Protein AF-0000000084378122 (afdb_homodimer)

Organism: NCBI:txid1548547

Solvent-accessible surface area (backbone atoms only — not comparable to full-atom values): 11521 Å² total; per-residue (Å²): 122,81,82,52,74,38,86,36,74,28,45,76,42,79,75,43,77,60,88,58,32,43,30,31,39,41,36,20,77,37,53,65,22,19,56,23,42,39,69,38,86,37,34,32,36,39,34,29,68,34,73,49,42,35,29,39,30,39,87,86,66,53,71,47,80,42,83,39,44,55,70,53,61,52,78,49,63,47,68,49,50,37,28,48,26,33,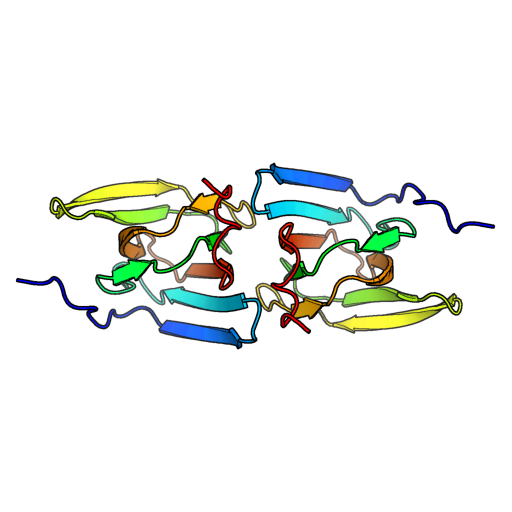63,32,96,51,63,44,40,32,39,36,42,33,41,63,59,73,75,81,65,75,75,125,122,81,80,51,75,38,86,35,75,29,46,77,42,81,75,44,77,59,89,57,31,42,30,31,39,41,36,22,76,36,53,64,23,19,55,24,42,39,69,36,86,38,33,32,38,39,33,30,68,34,74,50,41,34,30,38,29,39,87,85,66,53,72,45,80,43,82,38,44,55,70,52,62,51,77,46,62,46,68,48,52,38,28,50,26,34,63,32,94,51,63,44,40,33,39,36,43,33,40,63,60,75,73,80,65,74,76,127

Secondary structure (DSSP, 8-state):
--------SSEEEEEEESSSEEEEEEEE-STT-B--SEE--SEEEEEE-SSEEEEEE-TTS-EEEEEE-TT--EEE-TT-EEEEEE-SSS-EEEEEEEE-SPP-----/--------SSEEEEEEESSSEEEEEEEE-STT-B--SEE--SEEEEEE-SSEEEEEE-TTS-EEEEEE-TT--EEE-TT-EEEEEE-SSS-EEEEEEEE-SPP-----

Nearest PDB structures (foldseek):
  3lag-assembly1_A  TM=9.483E-01  e=3.030E-11  Rhodopseudomonas palustris CGA009
  6tzp-assembly1_A  TM=6.782E-01  e=1.732E-05  Bacillus subtilis
  2v09-assembly1_A  TM=6.455E-01  e=4.073E-05  Bacillus subtilis
  2uya-assembly1_A  TM=6.834E-01  e=7.736E-05  Bacillus subtilis
  2uyb-assembly1_A  TM=6.833E-01  e=1.125E-04  Bacillus subtilis

Radius of gyration: 18.55 Å; Cα contacts (8 Å, |Δi|>4): 572; chains: 2; bounding box: 50×54×43 Å

InterPro domains:
  IPR011051 RmlC-like cupin domain superfamily [SSF51182] (8-97)
  IPR014710 RmlC-like jelly roll fold [G3DSA:2.60.120.10] (6-100)

Structure (mmCIF, N/CA/C/O backbone):
data_AF-0000000084378122-model_v1
#
loop_
_entity.id
_entity.type
_entity.pdbx_description
1 polymer Cupin
#
loop_
_atom_site.group_PDB
_atom_site.id
_atom_site.type_symbol
_atom_site.label_atom_id
_atom_site.label_alt_id
_atom_site.label_comp_id
_atom_site.label_asym_id
_atom_site.label_entity_id
_atom_site.label_seq_id
_atom_site.pdbx_PDB_ins_code
_atom_site.Cartn_x
_atom_site.Cartn_y
_atom_site.Cartn_z
_atom_site.occupancy
_atom_site.B_iso_or_equiv
_atom_site.auth_seq_id
_atom_site.auth_comp_id
_atom_site.auth_asym_id
_atom_site.auth_atom_id
_atom_site.pdbx_PDB_model_num
ATOM 1 N N . MET A 1 1 ? 13.023 -22.828 -22.109 1 34.56 1 MET A N 1
ATOM 2 C CA . MET A 1 1 ? 12.352 -21.688 -22.719 1 34.56 1 MET A CA 1
ATOM 3 C C . MET A 1 1 ? 12.242 -20.531 -21.734 1 34.56 1 MET A C 1
ATOM 5 O O . MET A 1 1 ? 11.883 -20.719 -20.578 1 34.56 1 MET A O 1
ATOM 9 N N . CYS A 1 2 ? 13.117 -19.531 -21.922 1 37 2 CYS A N 1
ATOM 10 C CA . CYS A 1 2 ? 13.133 -18.391 -21 1 37 2 CYS A CA 1
ATOM 11 C C . CYS A 1 2 ? 11.719 -17.984 -20.609 1 37 2 CYS A C 1
ATOM 13 O O . CYS A 1 2 ? 10.875 -17.766 -21.469 1 37 2 CYS A O 1
ATOM 15 N N . ARG A 1 3 ? 11.125 -18.656 -19.625 1 46.75 3 ARG A N 1
ATOM 16 C CA . ARG A 1 3 ? 9.789 -18.234 -19.203 1 46.75 3 ARG A CA 1
ATOM 17 C C . ARG A 1 3 ? 9.609 -16.734 -1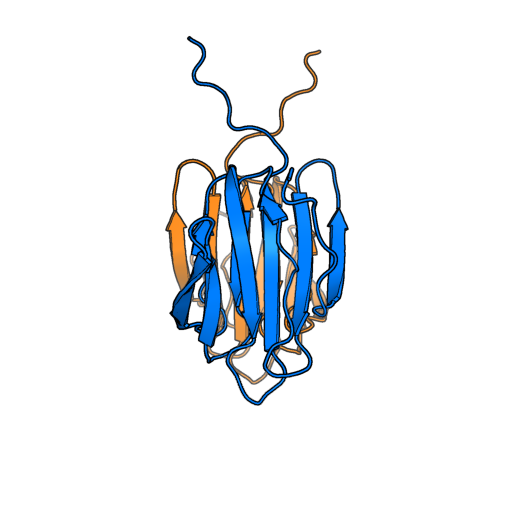9.344 1 46.75 3 ARG A C 1
ATOM 19 O O . ARG A 1 3 ? 10.266 -15.953 -18.641 1 46.75 3 ARG A O 1
ATOM 26 N N . GLN A 1 4 ? 9.5 -16.328 -20.609 1 49.47 4 GLN A N 1
ATOM 27 C CA . GLN A 1 4 ? 9.273 -14.945 -21.031 1 49.47 4 GLN A CA 1
ATOM 28 C C . GLN A 1 4 ? 8.172 -14.297 -20.188 1 49.47 4 GLN A C 1
ATOM 30 O O . GLN A 1 4 ? 7.344 -14.992 -19.609 1 49.47 4 GLN A O 1
ATOM 35 N N . ASN A 1 5 ? 8.453 -13.188 -19.719 1 59.22 5 ASN A N 1
ATOM 36 C CA . ASN A 1 5 ? 7.355 -12.367 -19.234 1 59.22 5 ASN A CA 1
ATOM 37 C C . ASN A 1 5 ? 6.105 -12.531 -20.094 1 59.22 5 ASN A C 1
ATOM 39 O O . ASN A 1 5 ? 6.137 -12.266 -21.29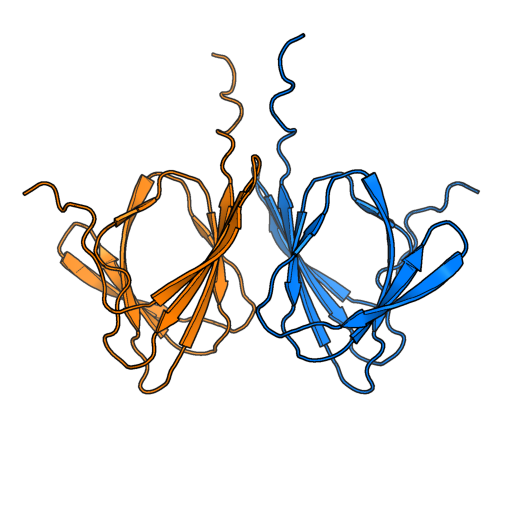7 1 59.22 5 ASN A O 1
ATOM 43 N N . SER A 1 6 ? 5.23 -13.469 -19.719 1 74.75 6 SER A N 1
ATOM 44 C CA . SER A 1 6 ? 3.99 -13.641 -20.469 1 74.75 6 SER A CA 1
ATOM 45 C C . SER A 1 6 ? 2.914 -12.672 -19.984 1 74.75 6 SER A C 1
ATOM 47 O O . SER A 1 6 ? 2.906 -12.273 -18.812 1 74.75 6 SER A O 1
ATOM 49 N N . THR A 1 7 ? 2.242 -12.203 -20.953 1 88.5 7 THR A N 1
ATOM 50 C CA . THR A 1 7 ? 1.119 -11.328 -20.656 1 88.5 7 THR A CA 1
ATOM 51 C C . THR A 1 7 ? -0.02 -12.102 -20.016 1 88.5 7 THR A C 1
ATOM 53 O O . THR A 1 7 ? -0.364 -13.203 -20.453 1 88.5 7 THR A O 1
ATOM 56 N N . GLY A 1 8 ? -0.391 -11.781 -18.859 1 97.5 8 GLY A N 1
ATOM 57 C CA . GLY A 1 8 ? -1.537 -12.344 -18.156 1 97.5 8 GLY A CA 1
ATOM 58 C C . GLY A 1 8 ? -2.832 -11.609 -18.453 1 97.5 8 GLY A C 1
ATOM 59 O O . GLY A 1 8 ? -2.873 -10.742 -19.328 1 97.5 8 GLY A O 1
ATOM 60 N N . SER A 1 9 ? -3.918 -12.172 -17.844 1 98.44 9 SER A N 1
ATOM 61 C CA . SER A 1 9 ? -5.246 -11.617 -18.094 1 98.44 9 SER A CA 1
ATOM 62 C C . SER A 1 9 ? -5.621 -10.586 -17.047 1 98.44 9 SER A C 1
ATOM 64 O O . SER A 1 9 ? -6.625 -9.883 -17.172 1 98.44 9 SER A O 1
ATOM 66 N N . ALA A 1 10 ? -4.824 -10.5 -15.984 1 98.69 10 ALA A N 1
ATOM 67 C CA . ALA A 1 10 ? -5.004 -9.406 -15.031 1 98.69 10 ALA A CA 1
ATOM 68 C C . ALA A 1 10 ? -4.535 -8.078 -15.633 1 98.69 10 ALA A C 1
ATOM 70 O O . ALA A 1 10 ? -3.697 -8.062 -16.531 1 98.69 10 ALA A O 1
ATOM 71 N N . THR A 1 11 ? -5.109 -6.969 -15.086 1 98.56 11 THR A N 1
ATOM 72 C CA . THR A 1 11 ? -4.773 -5.656 -15.633 1 98.56 11 THR A CA 1
ATOM 73 C C . THR A 1 11 ? -3.842 -4.902 -14.688 1 98.56 11 THR A C 1
ATOM 75 O O . THR A 1 11 ? -4.238 -4.523 -13.586 1 98.56 11 THR A O 1
ATOM 78 N N . PRO A 1 12 ? -2.639 -4.727 -15.109 1 98.38 12 PRO A N 1
ATOM 79 C CA . PRO A 1 12 ? -1.76 -3.83 -14.359 1 98.38 12 PRO A CA 1
ATOM 80 C C . PRO A 1 12 ? -1.978 -2.359 -14.703 1 98.38 12 PRO A C 1
ATOM 82 O O . PRO A 1 12 ? -2.129 -2.012 -15.875 1 98.38 12 PRO A O 1
ATOM 85 N N . THR A 1 13 ? -2.102 -1.49 -13.758 1 98.69 13 THR A N 1
ATOM 86 C CA . THR A 1 13 ? -2.148 -0.041 -13.922 1 98.69 13 THR A CA 1
ATOM 87 C C . THR A 1 13 ? -1.077 0.634 -13.07 1 98.69 13 THR A C 1
ATOM 89 O O . THR A 1 13 ? -1.107 0.548 -11.844 1 98.69 13 THR A O 1
ATOM 92 N N . ILE A 1 14 ? -0.118 1.246 -13.742 1 98.81 14 ILE A N 1
ATOM 93 C CA . ILE A 1 14 ? 0.899 1.987 -13.008 1 98.81 14 ILE A CA 1
ATOM 94 C C . ILE A 1 14 ? 0.313 3.305 -12.5 1 98.81 14 ILE A C 1
ATOM 96 O O . ILE A 1 14 ? -0.129 4.137 -13.289 1 98.81 14 ILE A O 1
ATOM 100 N N . LEU A 1 15 ? 0.384 3.459 -11.203 1 98.88 15 LEU A N 1
ATOM 101 C CA . LEU A 1 15 ? -0.231 4.629 -10.586 1 98.88 15 LEU A CA 1
ATOM 102 C C . LEU A 1 15 ? 0.826 5.652 -10.188 1 98.88 15 LEU A C 1
ATOM 104 O O . LEU A 1 15 ? 0.541 6.852 -10.117 1 98.88 15 LEU A O 1
ATOM 108 N N . ILE A 1 16 ? 2.016 5.195 -9.82 1 98.88 16 ILE A N 1
ATOM 109 C CA . ILE A 1 16 ? 3.174 6.027 -9.508 1 98.88 16 ILE A CA 1
ATOM 110 C C . ILE A 1 16 ? 4.422 5.434 -10.164 1 98.88 16 ILE A C 1
ATOM 112 O O . ILE A 1 16 ? 4.664 4.23 -10.07 1 98.88 16 ILE A O 1
ATOM 116 N N . GLU A 1 17 ? 5.176 6.254 -10.758 1 98.25 17 GLU A N 1
ATOM 117 C CA . GLU A 1 17 ? 6.5 5.875 -11.242 1 98.25 17 GLU A CA 1
ATOM 118 C C . GLU A 1 17 ? 7.473 7.047 -11.156 1 98.25 17 GLU A C 1
ATOM 120 O O . GLU A 1 17 ? 7.273 8.078 -11.797 1 98.25 17 GLU A O 1
ATOM 125 N N . ASN A 1 18 ? 8.469 6.875 -10.344 1 96.88 18 ASN A N 1
ATOM 126 C CA . ASN A 1 18 ? 9.555 7.84 -10.195 1 96.88 18 ASN A CA 1
ATOM 127 C C . ASN A 1 18 ? 10.883 7.152 -9.914 1 96.88 18 ASN A C 1
ATOM 129 O O . ASN A 1 18 ? 11.031 5.949 -10.156 1 96.88 18 ASN A O 1
ATOM 133 N N . GLY A 1 19 ? 11.883 7.906 -9.594 1 93.75 19 GLY A N 1
ATOM 134 C CA . GLY A 1 19 ? 13.203 7.324 -9.391 1 93.75 19 GLY A CA 1
ATOM 135 C C . GLY A 1 19 ? 13.273 6.426 -8.172 1 93.75 19 GLY A C 1
ATOM 136 O O . GLY A 1 19 ? 14.203 5.625 -8.039 1 93.75 19 GLY A O 1
ATOM 137 N N . ARG A 1 20 ? 12.312 6.496 -7.348 1 95.88 20 ARG A N 1
ATOM 138 C CA . ARG A 1 20 ? 12.352 5.789 -6.07 1 95.88 20 ARG A CA 1
ATOM 139 C C . ARG A 1 20 ? 11.492 4.531 -6.113 1 95.88 20 ARG A C 1
ATOM 141 O O . ARG A 1 20 ? 11.852 3.506 -5.535 1 95.88 20 ARG A O 1
ATOM 148 N N . THR A 1 21 ? 10.328 4.633 -6.855 1 98.19 21 THR A N 1
ATOM 149 C CA . THR A 1 21 ? 9.359 3.549 -6.734 1 98.19 21 THR A CA 1
ATOM 150 C C . THR A 1 21 ? 8.477 3.475 -7.977 1 98.19 21 THR A C 1
ATOM 152 O O . THR A 1 21 ? 8.312 4.469 -8.688 1 98.19 21 THR A O 1
ATOM 155 N N . ARG A 1 22 ? 8.023 2.336 -8.242 1 98.81 22 ARG A N 1
ATOM 156 C CA . ARG A 1 22 ? 6.887 2.049 -9.125 1 98.81 22 ARG A CA 1
ATOM 157 C C . ARG A 1 22 ? 5.746 1.403 -8.344 1 98.81 22 ARG A C 1
ATOM 159 O O . ARG A 1 22 ? 5.938 0.385 -7.68 1 98.81 22 ARG A O 1
ATOM 166 N N . VAL A 1 23 ? 4.598 2.014 -8.375 1 98.94 23 VAL A N 1
ATOM 167 C CA . VAL A 1 23 ? 3.42 1.483 -7.695 1 98.94 23 VAL A CA 1
ATOM 168 C C . VAL A 1 23 ? 2.377 1.062 -8.727 1 98.94 23 VAL A C 1
ATOM 170 O O . VAL A 1 23 ? 1.907 1.886 -9.516 1 98.94 23 VAL A O 1
ATOM 173 N N . THR A 1 24 ? 2.012 -0.163 -8.727 1 98.88 24 THR A N 1
ATOM 174 C CA . THR A 1 24 ? 1.107 -0.751 -9.703 1 98.88 24 THR A CA 1
ATOM 175 C C . THR A 1 24 ? -0.122 -1.344 -9.023 1 98.88 24 THR A C 1
ATOM 177 O O . THR A 1 24 ? -0.001 -2.051 -8.023 1 98.88 24 THR A O 1
ATOM 180 N N . ARG A 1 25 ? -1.288 -0.995 -9.484 1 98.94 25 ARG A N 1
ATOM 181 C CA . ARG A 1 25 ? -2.48 -1.746 -9.102 1 98.94 25 ARG A CA 1
ATOM 182 C C . ARG A 1 25 ? -2.721 -2.914 -10.055 1 98.94 25 ARG A C 1
ATOM 184 O O . ARG A 1 25 ? -2.842 -2.719 -11.266 1 98.94 25 ARG A O 1
ATOM 191 N N . TRP A 1 26 ? -2.727 -4.109 -9.547 1 98.88 26 TRP A N 1
ATOM 192 C CA . TRP A 1 26 ? -3.133 -5.293 -10.297 1 98.88 26 TRP A CA 1
ATOM 193 C C . TRP A 1 26 ? -4.598 -5.625 -10.031 1 98.88 26 TRP A C 1
ATOM 195 O O . TRP A 1 26 ? -4.988 -5.887 -8.891 1 98.88 26 TRP A O 1
ATOM 205 N N . THR A 1 27 ? -5.379 -5.617 -11.07 1 98.88 27 THR A N 1
ATOM 206 C CA . THR A 1 27 ? -6.805 -5.902 -10.969 1 98.88 27 THR A CA 1
ATOM 207 C C . THR A 1 27 ? -7.148 -7.215 -11.672 1 98.88 27 THR A C 1
ATOM 209 O O . THR A 1 27 ? -6.742 -7.438 -12.812 1 98.88 27 THR A O 1
ATOM 212 N N . PHE A 1 28 ? -7.879 -8.023 -10.984 1 98.88 28 PHE A N 1
ATOM 213 C CA . PHE A 1 28 ? -8.391 -9.289 -11.492 1 98.88 28 PHE A CA 1
ATOM 214 C C . PHE A 1 28 ? -9.914 -9.266 -11.578 1 98.88 28 PHE A C 1
ATOM 216 O O . PHE A 1 28 ? -10.602 -9.234 -10.555 1 98.88 28 PHE A O 1
ATOM 223 N N . SER A 1 29 ? -10.43 -9.336 -12.742 1 98.81 29 SER A N 1
ATOM 224 C CA . SER A 1 29 ? -11.859 -9.109 -12.93 1 98.81 29 SER A CA 1
ATOM 225 C C . SER A 1 29 ? -12.664 -10.352 -12.562 1 98.81 29 SER A C 1
ATOM 227 O O . SER A 1 29 ? -13.828 -10.25 -12.164 1 98.81 29 SER A O 1
ATOM 229 N N . LYS A 1 30 ? -12 -11.492 -12.75 1 98.75 30 LYS A N 1
ATOM 230 C CA . LYS A 1 30 ? -12.711 -12.742 -12.484 1 98.75 30 LYS A CA 1
ATOM 231 C C . LYS A 1 30 ? -11.75 -13.836 -12.039 1 98.75 30 LYS A C 1
ATOM 233 O O . LYS A 1 30 ? -10.531 -13.703 -12.188 1 98.75 30 LYS A O 1
ATOM 238 N N . ARG A 1 31 ? -12.336 -14.914 -11.477 1 98.69 31 ARG A N 1
ATOM 239 C CA . ARG A 1 31 ? -11.547 -16.078 -11.102 1 98.69 31 ARG A CA 1
ATOM 240 C C . ARG A 1 31 ? -10.664 -16.531 -12.258 1 98.69 31 ARG A C 1
ATOM 242 O O . ARG A 1 31 ? -11.125 -16.609 -13.406 1 98.69 31 ARG A O 1
ATOM 249 N N . GLY A 1 32 ? -9.492 -16.812 -11.945 1 98.5 32 GLY A N 1
ATOM 250 C CA . GLY A 1 32 ? -8.602 -17.344 -12.953 1 98.5 32 GLY A CA 1
ATOM 251 C C . GLY A 1 32 ? -7.77 -16.281 -13.648 1 98.5 32 GLY A C 1
ATOM 252 O O . GLY A 1 32 ? -6.777 -16.609 -14.312 1 98.5 32 GLY A O 1
ATOM 253 N N . ASP A 1 33 ? -8.234 -15.008 -13.625 1 98.81 33 ASP A N 1
ATOM 254 C CA . ASP A 1 33 ? -7.348 -13.953 -14.117 1 98.81 33 ASP A CA 1
ATOM 255 C C . ASP A 1 33 ? -5.977 -14.031 -13.453 1 98.81 33 ASP A C 1
ATOM 257 O O . ASP A 1 33 ? -5.871 -14.352 -12.266 1 98.81 33 ASP A O 1
ATOM 261 N N . ASN A 1 34 ? -4.938 -13.688 -14.211 1 98.69 34 ASN A N 1
ATOM 262 C CA . ASN A 1 34 ? -3.578 -13.922 -13.734 1 98.69 34 ASN A CA 1
ATOM 263 C C . ASN A 1 34 ? -2.621 -12.828 -14.195 1 98.69 34 ASN A C 1
ATOM 265 O O . ASN A 1 34 ? -2.904 -12.125 -15.164 1 98.69 34 ASN A O 1
ATOM 269 N N . THR A 1 35 ? -1.461 -12.719 -13.516 1 98.56 35 THR A N 1
ATOM 270 C CA . THR A 1 35 ? -0.47 -11.695 -13.836 1 98.56 35 THR A CA 1
ATOM 271 C C . THR A 1 35 ? 0.362 -12.109 -15.047 1 98.56 35 THR A C 1
ATOM 273 O O . THR A 1 35 ? 1.063 -11.281 -15.633 1 98.56 35 THR A O 1
ATOM 276 N N . GLY A 1 36 ? 0.266 -13.32 -15.469 1 97.44 36 GLY A N 1
ATOM 277 C CA . GLY A 1 36 ? 1.291 -13.883 -16.328 1 97.44 36 GLY A CA 1
ATOM 278 C C . GLY A 1 36 ? 2.588 -14.188 -15.609 1 97.44 36 GLY A C 1
ATOM 279 O O . GLY A 1 36 ? 2.934 -13.508 -14.633 1 97.44 36 GLY A O 1
ATOM 280 N N . TRP A 1 37 ? 3.275 -15.234 -16.062 1 96.56 37 TRP A N 1
ATOM 281 C CA . TRP A 1 37 ? 4.555 -15.57 -15.438 1 96.56 37 TRP A CA 1
ATOM 282 C C . TRP A 1 37 ? 5.531 -14.406 -15.547 1 96.56 37 TRP A C 1
ATOM 284 O O . TRP A 1 37 ? 5.688 -13.812 -16.625 1 96.56 37 TRP A O 1
ATOM 294 N N . HIS A 1 38 ? 6.152 -14.094 -14.422 1 97.06 38 HIS A N 1
ATOM 295 C CA . HIS A 1 38 ? 7.102 -12.984 -14.398 1 97.06 38 HIS A CA 1
ATOM 296 C C . HIS A 1 38 ? 8.086 -13.125 -13.242 1 97.06 38 HIS A C 1
ATOM 298 O O . HIS A 1 38 ? 7.875 -13.945 -12.344 1 97.06 38 HIS A O 1
ATOM 304 N N . GLU A 1 39 ? 9.18 -12.32 -13.367 1 96.81 39 GLU A N 1
ATOM 305 C CA . GLU A 1 39 ? 10.164 -12.195 -12.297 1 96.81 39 GLU A CA 1
ATOM 306 C C . GLU A 1 39 ? 10.18 -10.781 -11.727 1 96.81 39 GLU A C 1
ATOM 308 O O . GLU A 1 39 ? 10.102 -9.805 -12.477 1 96.81 39 GLU A O 1
ATOM 313 N N . HIS A 1 40 ? 10.242 -10.727 -10.375 1 97.06 40 HIS A N 1
ATOM 314 C CA . HIS A 1 40 ? 10.359 -9.422 -9.734 1 97.06 40 HIS A CA 1
ATOM 315 C C . HIS A 1 40 ? 11.812 -8.953 -9.703 1 97.06 40 HIS A C 1
ATOM 317 O O . HIS A 1 40 ? 12.648 -9.562 -9.031 1 97.06 40 HIS A O 1
ATOM 323 N N . GLU A 1 41 ? 12.062 -7.855 -10.281 1 96.19 41 GLU A N 1
ATOM 324 C CA . GLU A 1 41 ? 13.414 -7.309 -10.367 1 96.19 41 GLU A CA 1
ATOM 325 C C . GLU A 1 41 ? 13.789 -6.57 -9.086 1 96.19 41 GLU A C 1
ATOM 327 O O . GLU A 1 41 ? 14.969 -6.391 -8.789 1 96.19 41 GLU A O 1
ATOM 332 N N . TYR A 1 42 ? 12.828 -6.191 -8.328 1 97.44 42 TYR A N 1
ATOM 333 C CA . TYR A 1 42 ? 13.039 -5.355 -7.152 1 97.44 42 TYR A CA 1
ATOM 334 C C . TYR A 1 42 ? 12.352 -5.953 -5.93 1 97.44 42 TYR A C 1
ATOM 336 O O . TYR A 1 42 ? 11.43 -6.762 -6.059 1 97.44 42 TYR A O 1
ATOM 344 N N . ASP A 1 43 ? 12.898 -5.539 -4.703 1 97.88 43 ASP A N 1
ATOM 345 C CA . ASP A 1 43 ? 12.094 -5.754 -3.502 1 97.88 43 ASP A CA 1
ATOM 346 C C . ASP A 1 43 ? 10.734 -5.078 -3.623 1 97.88 43 ASP A C 1
ATOM 348 O O . ASP A 1 43 ? 10.602 -4.051 -4.289 1 97.88 43 ASP A O 1
ATOM 352 N N . TYR A 1 44 ? 9.727 -5.656 -2.961 1 98.62 44 TYR A N 1
ATOM 353 C CA . TYR A 1 44 ? 8.414 -5.027 -3.102 1 98.62 44 TYR A CA 1
ATOM 354 C C . TYR A 1 44 ? 7.52 -5.367 -1.918 1 98.62 44 TYR A C 1
ATOM 356 O O . TYR A 1 44 ? 7.746 -6.359 -1.223 1 98.62 44 TYR A O 1
ATOM 364 N N . VAL A 1 45 ? 6.586 -4.535 -1.693 1 98.94 45 VAL A N 1
ATOM 365 C CA . VAL A 1 45 ? 5.477 -4.73 -0.767 1 98.94 45 VAL A CA 1
ATOM 366 C C . VAL A 1 45 ? 4.172 -4.871 -1.548 1 98.94 45 VAL A C 1
ATOM 368 O O . VAL A 1 45 ? 3.93 -4.137 -2.51 1 98.94 45 VAL A O 1
ATOM 371 N N . VAL A 1 46 ? 3.322 -5.816 -1.17 1 98.94 46 VAL A N 1
ATOM 372 C CA . VAL A 1 46 ? 1.969 -5.945 -1.699 1 98.94 46 VAL A CA 1
ATOM 373 C C . VAL A 1 46 ? 0.955 -5.566 -0.622 1 98.94 46 VAL A C 1
ATOM 375 O O . VAL A 1 46 ? 1.085 -5.977 0.534 1 98.94 46 VAL A O 1
ATOM 378 N N . VAL A 1 47 ? 0.008 -4.789 -1.002 1 99 47 VAL A N 1
ATOM 379 C CA . VAL A 1 47 ? -1.117 -4.449 -0.138 1 99 47 VAL A CA 1
ATOM 380 C C . VAL A 1 47 ? -2.416 -4.973 -0.749 1 99 47 VAL A C 1
ATOM 382 O O . VAL A 1 47 ? -2.959 -4.371 -1.679 1 99 47 VAL A O 1
ATOM 385 N N . PRO A 1 48 ? -2.951 -6 -0.186 1 99 48 PRO A N 1
ATOM 386 C CA . PRO A 1 48 ? -4.242 -6.484 -0.681 1 99 48 PRO A CA 1
ATOM 387 C C . PRO A 1 48 ? -5.383 -5.508 -0.413 1 99 48 PRO A C 1
ATOM 389 O O . PRO A 1 48 ? -5.434 -4.887 0.653 1 99 48 PRO A O 1
ATOM 392 N N . LEU A 1 49 ? -6.328 -5.461 -1.359 1 98.94 49 LEU A N 1
ATOM 393 C CA . LEU A 1 49 ? -7.492 -4.598 -1.201 1 98.94 49 LEU A CA 1
ATOM 394 C C . LEU A 1 49 ? -8.773 -5.422 -1.09 1 98.94 49 LEU A C 1
ATOM 396 O O . LEU A 1 49 ? -9.852 -4.953 -1.463 1 98.94 49 LEU A O 1
ATOM 400 N N . PHE A 1 50 ? -8.664 -6.586 -0.687 1 98.81 50 PHE A N 1
ATOM 401 C CA . PHE A 1 50 ? -9.781 -7.516 -0.558 1 98.81 50 PHE A CA 1
ATOM 402 C C . PHE A 1 50 ? -9.484 -8.57 0.507 1 98.81 50 PHE A C 1
ATOM 404 O O . PHE A 1 50 ? -8.328 -8.773 0.884 1 98.81 50 PHE A O 1
ATOM 411 N N . ASP A 1 51 ? -10.547 -9.156 1.051 1 98.88 51 ASP A N 1
ATOM 412 C CA . ASP A 1 51 ? -10.453 -10.406 1.786 1 98.88 51 ASP A CA 1
ATOM 413 C C . ASP A 1 51 ? -10.727 -11.602 0.872 1 98.88 51 ASP A C 1
ATOM 415 O O . ASP A 1 51 ? -11.742 -11.641 0.177 1 98.88 51 ASP A O 1
ATOM 419 N N . GLY A 1 52 ? -9.812 -12.523 0.804 1 98.81 52 GLY A N 1
ATOM 420 C CA . GLY A 1 52 ? -9.984 -13.68 -0.059 1 98.81 52 GLY A CA 1
ATOM 421 C C . GLY A 1 52 ? -8.711 -14.484 -0.25 1 98.81 52 GLY A C 1
ATOM 422 O O . GLY A 1 52 ? -7.977 -14.734 0.71 1 98.81 52 GLY A O 1
ATOM 423 N N . GLN A 1 53 ? -8.547 -14.992 -1.497 1 98.62 53 GLN A N 1
ATOM 424 C CA . GLN A 1 53 ? -7.383 -15.844 -1.729 1 98.62 53 GLN A CA 1
ATOM 425 C C . GLN A 1 53 ? -6.789 -15.602 -3.115 1 98.62 53 GLN A C 1
ATOM 427 O O . GLN A 1 53 ? -7.523 -15.375 -4.078 1 98.62 53 GLN A O 1
ATOM 432 N N . LEU A 1 54 ? -5.539 -15.742 -3.16 1 98.81 54 LEU A N 1
ATOM 433 C CA . LEU A 1 54 ? -4.824 -15.875 -4.426 1 98.81 54 LEU A CA 1
ATOM 434 C C . LEU A 1 54 ? -4.27 -17.281 -4.594 1 98.81 54 LEU A C 1
ATOM 436 O O . LEU A 1 54 ? -4.039 -17.984 -3.609 1 98.81 54 LEU A O 1
ATOM 440 N N . GLU A 1 55 ? -4.164 -17.656 -5.785 1 98.69 55 GLU A N 1
ATOM 441 C CA . GLU A 1 55 ? -3.369 -18.828 -6.133 1 98.69 55 GLU A CA 1
ATOM 442 C C . GLU A 1 55 ? -2.027 -18.438 -6.738 1 98.69 55 GLU A C 1
ATOM 444 O O . GLU A 1 55 ? -1.974 -17.594 -7.645 1 98.69 55 GLU A O 1
ATOM 449 N N . ILE A 1 56 ? -1.003 -19.016 -6.246 1 98.62 56 ILE A N 1
ATOM 450 C CA . ILE A 1 56 ? 0.338 -18.688 -6.723 1 98.62 56 ILE A CA 1
ATOM 451 C C . ILE A 1 56 ? 0.972 -19.922 -7.355 1 98.62 56 ILE A C 1
ATOM 453 O O . ILE A 1 56 ? 1.079 -20.984 -6.719 1 98.62 56 ILE A O 1
ATOM 457 N N . GLU A 1 57 ? 1.388 -19.812 -8.547 1 97.5 57 GLU A N 1
ATOM 458 C CA . GLU A 1 57 ? 2.16 -20.844 -9.219 1 97.5 57 GLU A CA 1
ATOM 459 C C . GLU A 1 57 ? 3.648 -20.516 -9.219 1 97.5 57 GLU A C 1
ATOM 461 O O . GLU A 1 57 ? 4.051 -19.453 -9.695 1 97.5 57 GLU A O 1
ATOM 466 N N . ASP A 1 58 ? 4.383 -21.484 -8.734 1 95.12 58 ASP A N 1
ATOM 467 C CA . ASP A 1 58 ? 5.82 -21.219 -8.688 1 95.12 58 ASP A CA 1
ATOM 468 C C . ASP A 1 58 ? 6.543 -21.906 -9.844 1 95.12 58 ASP A C 1
ATOM 470 O O . ASP A 1 58 ? 5.906 -22.422 -10.766 1 95.12 58 ASP A O 1
ATOM 474 N N . GLU A 1 59 ? 7.879 -21.828 -9.797 1 92.69 59 GLU A N 1
ATOM 475 C CA . GLU A 1 59 ? 8.688 -22.281 -10.922 1 92.69 59 GLU A CA 1
ATOM 476 C C . GLU A 1 59 ? 8.57 -23.797 -11.125 1 92.69 59 GLU A C 1
ATOM 478 O O . GLU A 1 59 ? 8.828 -24.297 -12.219 1 92.69 59 GLU A O 1
ATOM 483 N N . SER A 1 60 ? 8.234 -24.516 -10.133 1 93.56 60 SER A N 1
ATOM 484 C CA . SER A 1 60 ? 8.07 -25.969 -10.25 1 93.56 60 SER A CA 1
ATOM 485 C C . SER A 1 60 ? 6.742 -26.328 -10.906 1 93.56 60 SER A C 1
ATOM 487 O O . SER A 1 60 ? 6.52 -27.469 -11.289 1 93.56 60 SER A O 1
ATOM 489 N N . GLY A 1 61 ? 5.875 -25.375 -11.016 1 92.88 61 GLY A N 1
ATOM 490 C CA . GLY A 1 61 ? 4.535 -25.609 -11.523 1 92.88 61 GLY A CA 1
ATOM 491 C C . GLY A 1 61 ? 3.52 -25.891 -10.43 1 92.88 61 GLY A C 1
ATOM 492 O O . GLY A 1 61 ? 2.326 -26.031 -10.703 1 92.88 61 GLY A O 1
ATOM 493 N N . ALA A 1 62 ? 4.027 -26 -9.25 1 95.81 62 ALA A N 1
ATOM 494 C CA . ALA A 1 62 ? 3.131 -26.203 -8.117 1 95.81 62 ALA A CA 1
ATOM 495 C C . ALA A 1 62 ? 2.312 -24.953 -7.824 1 95.81 62 ALA A C 1
ATOM 497 O O . ALA A 1 62 ? 2.818 -23.828 -7.945 1 95.81 62 ALA A O 1
ATOM 498 N N . ARG A 1 63 ? 1.04 -25.156 -7.465 1 96.56 63 ARG A N 1
ATOM 499 C CA . ARG A 1 63 ? 0.148 -24.062 -7.121 1 96.56 63 ARG A CA 1
ATOM 500 C C . ARG A 1 63 ? -0.284 -24.141 -5.66 1 96.56 63 ARG A C 1
ATOM 502 O O . ARG A 1 63 ? -0.655 -25.203 -5.176 1 96.56 63 ARG A O 1
ATOM 509 N N . ALA A 1 64 ? -0.205 -23.016 -4.961 1 98 64 ALA A N 1
ATOM 510 C CA . ALA A 1 64 ? -0.652 -22.922 -3.572 1 98 64 ALA A CA 1
ATOM 511 C C . ALA A 1 64 ? -1.651 -21.797 -3.391 1 98 64 ALA A C 1
ATOM 513 O O . ALA A 1 64 ? -1.509 -20.734 -4 1 98 64 ALA A O 1
ATOM 514 N N . GLU A 1 65 ? -2.646 -22.047 -2.521 1 98.12 65 GLU A N 1
ATOM 515 C CA . GLU A 1 65 ? -3.564 -20.969 -2.137 1 98.12 65 GLU A CA 1
ATOM 516 C C . GLU A 1 65 ? -2.984 -20.125 -1.004 1 98.12 65 GLU A C 1
ATOM 518 O O . GLU A 1 65 ? -2.52 -20.672 0.003 1 98.12 65 GLU A O 1
ATOM 523 N N . VAL A 1 66 ? -3.051 -18.891 -1.168 1 98.44 66 VAL A N 1
ATOM 524 C CA . VAL A 1 66 ? -2.523 -17.969 -0.179 1 98.44 66 VAL A CA 1
ATOM 525 C C . VAL A 1 66 ? -3.623 -17 0.256 1 98.44 66 VAL A C 1
ATOM 527 O O . VAL A 1 66 ? -4.133 -16.219 -0.555 1 98.44 66 VAL A O 1
ATOM 530 N N . PRO A 1 67 ? -3.996 -17 1.568 1 98.75 67 PRO A N 1
ATOM 531 C CA . PRO A 1 67 ? -5.023 -16.062 2.025 1 98.75 67 PRO A CA 1
ATOM 532 C C . PRO A 1 67 ? -4.566 -14.609 1.973 1 98.75 67 PRO A C 1
ATOM 534 O O . PRO A 1 67 ? -3.393 -14.32 2.223 1 98.75 67 PRO A O 1
ATOM 537 N N . MET A 1 68 ? -5.547 -13.781 1.598 1 98.81 68 MET A N 1
ATOM 538 C CA . MET A 1 68 ? -5.34 -12.336 1.594 1 98.81 68 MET A CA 1
ATOM 539 C C . MET A 1 68 ? -6.312 -11.641 2.541 1 98.81 68 MET A C 1
ATOM 541 O O . MET A 1 68 ? -7.484 -12.016 2.619 1 98.81 68 MET A O 1
ATOM 545 N N . THR A 1 69 ? -5.781 -10.695 3.289 1 98.88 69 THR A N 1
ATOM 546 C CA . THR A 1 69 ? -6.582 -9.828 4.145 1 98.88 69 THR A CA 1
ATOM 547 C C . THR A 1 69 ? -6.48 -8.375 3.693 1 98.88 69 THR A C 1
ATOM 549 O O . THR A 1 69 ? -5.379 -7.863 3.471 1 98.88 69 THR A O 1
ATOM 552 N N . HIS A 1 70 ? -7.656 -7.758 3.57 1 98.88 70 HIS A N 1
ATOM 553 C CA . HIS A 1 70 ? -7.727 -6.359 3.158 1 98.88 70 HIS A CA 1
ATOM 554 C C . HIS A 1 70 ? -6.824 -5.484 4.02 1 98.88 70 HIS A C 1
ATOM 556 O O . HIS A 1 70 ? -6.949 -5.48 5.246 1 98.88 70 HIS A O 1
ATOM 562 N N . GLY A 1 71 ? -5.875 -4.785 3.352 1 98.88 71 GLY A N 1
ATOM 563 C CA . GLY A 1 71 ? -5.035 -3.801 4.016 1 98.88 71 GLY A CA 1
ATOM 564 C C . GLY A 1 71 ? -3.877 -4.422 4.773 1 98.88 71 GLY A C 1
ATOM 565 O O . GLY A 1 71 ? -3.121 -3.717 5.449 1 98.88 71 GLY A O 1
ATOM 566 N N . ALA A 1 72 ? -3.689 -5.773 4.75 1 98.88 72 ALA A N 1
ATOM 567 C CA . ALA A 1 72 ? -2.578 -6.449 5.414 1 98.88 72 ALA A CA 1
ATOM 568 C C . ALA A 1 72 ? -1.416 -6.672 4.449 1 98.88 72 ALA A C 1
ATOM 570 O O . ALA A 1 72 ? -1.417 -7.633 3.68 1 98.88 72 ALA A O 1
ATOM 571 N N . PRO A 1 73 ? -0.42 -5.875 4.566 1 98.94 73 PRO A N 1
ATOM 572 C CA . PRO A 1 73 ? 0.669 -5.945 3.588 1 98.94 73 PRO A CA 1
ATOM 573 C C . PRO A 1 73 ? 1.62 -7.113 3.844 1 98.94 73 PRO A C 1
ATOM 575 O O . PRO A 1 73 ? 1.66 -7.648 4.957 1 98.94 73 PRO A O 1
ATOM 578 N N . TYR A 1 74 ? 2.395 -7.484 2.779 1 98.88 74 TYR A N 1
ATOM 579 C CA . TYR A 1 74 ? 3.527 -8.383 2.949 1 98.88 74 TYR A CA 1
ATOM 580 C C . TYR A 1 74 ? 4.688 -7.98 2.047 1 98.88 74 TYR A C 1
ATOM 582 O O . TYR A 1 74 ? 4.484 -7.328 1.02 1 98.88 74 TYR A O 1
ATOM 590 N N . PHE A 1 75 ? 5.867 -8.305 2.469 1 98.81 75 PHE A N 1
ATOM 591 C CA . PHE A 1 75 ? 7.109 -7.965 1.786 1 98.81 75 PHE A CA 1
ATOM 592 C C . PHE A 1 75 ? 7.703 -9.188 1.103 1 98.81 75 PHE A C 1
ATOM 594 O O . PHE A 1 75 ? 7.684 -10.289 1.658 1 98.81 75 PHE A O 1
ATOM 601 N N . ARG A 1 76 ? 8.211 -9.008 -0.119 1 98.38 76 ARG A N 1
ATOM 602 C CA . ARG A 1 76 ? 8.984 -10.039 -0.807 1 98.38 76 ARG A CA 1
ATOM 603 C C . ARG A 1 76 ? 10.25 -9.461 -1.415 1 98.38 76 ARG A C 1
ATOM 605 O O . ARG A 1 76 ? 10.266 -8.312 -1.87 1 98.38 76 ARG A O 1
ATOM 612 N N . PRO A 1 77 ? 11.305 -10.266 -1.483 1 97.31 77 PRO A N 1
ATOM 613 C CA . PRO A 1 77 ? 12.562 -9.781 -2.07 1 97.31 77 PRO A CA 1
ATOM 614 C C . PRO A 1 77 ? 12.57 -9.867 -3.596 1 97.31 77 PRO A C 1
ATOM 616 O O . PRO A 1 77 ? 11.781 -10.617 -4.18 1 97.31 77 PRO A O 1
ATOM 619 N N . ALA A 1 78 ? 13.516 -9.078 -4.141 1 97.19 78 ALA A N 1
ATOM 620 C CA . ALA A 1 78 ? 13.82 -9.234 -5.562 1 97.19 78 ALA A CA 1
ATOM 621 C C . ALA A 1 78 ? 14.172 -10.68 -5.898 1 97.19 78 ALA A C 1
ATOM 623 O O . ALA A 1 78 ? 14.68 -11.414 -5.047 1 97.19 78 ALA A O 1
ATOM 624 N N . GLY A 1 79 ? 13.805 -11.086 -7.105 1 96.62 79 GLY A N 1
ATOM 625 C CA . GLY A 1 79 ? 14.18 -12.406 -7.578 1 96.62 79 GLY A CA 1
ATOM 626 C C . GLY A 1 79 ? 13.031 -13.391 -7.57 1 96.62 79 GLY A C 1
ATOM 627 O O . GLY A 1 79 ? 13.125 -14.469 -8.164 1 96.62 79 GLY A O 1
ATOM 628 N N . VAL A 1 80 ? 11.914 -13.094 -6.93 1 96.88 80 VAL A N 1
ATOM 629 C CA . VAL A 1 80 ? 10.75 -13.969 -6.902 1 96.88 80 VAL A CA 1
ATOM 630 C C . VAL A 1 80 ? 10.242 -14.195 -8.32 1 96.88 80 VAL A C 1
ATOM 632 O O . VAL A 1 80 ? 10.109 -13.25 -9.102 1 96.88 80 VAL A O 1
ATOM 635 N N . ARG A 1 81 ? 9.984 -15.414 -8.688 1 96.81 81 ARG A N 1
ATOM 636 C CA . ARG A 1 81 ? 9.406 -15.82 -9.961 1 96.81 81 ARG A CA 1
ATOM 637 C C . ARG A 1 81 ? 8.102 -16.578 -9.75 1 96.81 81 ARG A C 1
ATOM 639 O O . ARG A 1 81 ? 8.078 -17.609 -9.055 1 96.81 81 ARG A O 1
ATOM 646 N N . HIS A 1 82 ? 7.035 -16.047 -10.359 1 97.88 82 HIS A N 1
ATOM 647 C CA . HIS A 1 82 ? 5.754 -16.719 -10.141 1 97.88 82 HIS A CA 1
ATOM 648 C C . HIS A 1 82 ? 4.688 -16.188 -11.094 1 97.88 82 HIS A C 1
ATOM 650 O O . HIS A 1 82 ? 4.934 -15.234 -11.844 1 97.88 82 HIS A O 1
ATOM 656 N N . ASP A 1 83 ? 3.602 -16.875 -11.156 1 98.19 83 ASP A N 1
ATOM 657 C CA . ASP A 1 83 ? 2.316 -16.391 -11.656 1 98.19 83 ASP A CA 1
ATOM 658 C C . ASP A 1 83 ? 1.3 -16.266 -10.523 1 98.19 83 ASP A C 1
ATOM 660 O O . ASP A 1 83 ? 1.151 -17.172 -9.711 1 98.19 83 ASP A O 1
ATOM 664 N N . VAL A 1 84 ? 0.675 -15.164 -10.43 1 98.75 84 VAL A N 1
ATOM 665 C CA . VAL A 1 84 ? -0.335 -14.906 -9.406 1 98.75 84 VAL A CA 1
ATOM 666 C C . VAL A 1 84 ? -1.728 -14.961 -10.031 1 98.75 84 VAL A C 1
ATOM 668 O O . VAL A 1 84 ? -1.991 -14.305 -11.039 1 98.75 84 VAL A O 1
ATOM 671 N N . ILE A 1 85 ? -2.66 -15.68 -9.469 1 98.75 85 ILE A N 1
ATOM 672 C CA . ILE A 1 85 ? -3.953 -15.984 -10.07 1 98.75 85 ILE A CA 1
ATOM 673 C C . ILE A 1 85 ? -5.074 -15.656 -9.086 1 98.75 85 ILE A C 1
ATOM 675 O O . ILE A 1 85 ? -4.969 -15.953 -7.895 1 98.75 85 ILE A O 1
ATOM 679 N N . ASN A 1 86 ? -6.176 -15.055 -9.602 1 98.94 86 ASN A N 1
ATOM 680 C CA . ASN A 1 86 ? -7.355 -14.828 -8.773 1 98.94 86 ASN A CA 1
ATOM 681 C C . ASN A 1 86 ? -8.055 -16.141 -8.43 1 98.94 86 ASN A C 1
ATOM 683 O O . ASN A 1 86 ? -8.617 -16.797 -9.305 1 98.94 86 ASN A O 1
ATOM 687 N N . GLY A 1 87 ? -8.086 -16.469 -7.164 1 98.75 87 GLY A N 1
ATOM 688 C CA . GLY A 1 87 ? -8.734 -17.688 -6.703 1 98.75 87 GLY A CA 1
ATOM 689 C C . GLY A 1 87 ? -10.148 -17.453 -6.207 1 98.75 87 GLY A C 1
ATOM 690 O O . GLY A 1 87 ? -10.719 -18.328 -5.547 1 98.75 87 GLY A O 1
ATOM 691 N N . ASN A 1 88 ? -10.633 -16.297 -6.391 1 98.81 88 ASN A N 1
ATOM 692 C CA . ASN A 1 88 ? -11.953 -15.93 -5.891 1 98.81 88 ASN A CA 1
ATOM 693 C C . ASN A 1 88 ? -13 -15.945 -7.004 1 98.81 88 ASN A C 1
ATOM 695 O O . ASN A 1 88 ? -12.656 -15.828 -8.18 1 98.81 88 ASN A O 1
ATOM 699 N N . ASP A 1 89 ? -14.266 -15.969 -6.629 1 98.69 89 ASP A N 1
ATOM 700 C CA . ASP A 1 89 ? -15.359 -15.852 -7.594 1 98.69 89 ASP A CA 1
ATOM 701 C C . ASP A 1 89 ? -15.828 -14.398 -7.723 1 98.69 89 ASP A C 1
ATOM 703 O O . ASP A 1 89 ? -16.922 -14.141 -8.227 1 98.69 89 ASP A O 1
ATOM 707 N N . PHE A 1 90 ? -14.984 -13.477 -7.23 1 98.81 90 PHE A N 1
ATOM 708 C CA . PHE A 1 90 ? -15.266 -12.047 -7.336 1 98.81 90 PHE A CA 1
ATOM 709 C C . PHE A 1 90 ? -14.039 -11.289 -7.824 1 98.81 90 PHE A C 1
ATOM 711 O O . PHE A 1 90 ? -12.93 -11.82 -7.82 1 98.81 90 PHE A O 1
ATOM 718 N N . GLU A 1 91 ? -14.273 -10.055 -8.312 1 98.88 91 GLU A N 1
ATOM 719 C CA . GLU A 1 91 ? -13.18 -9.156 -8.688 1 98.88 91 GLU A CA 1
ATOM 720 C C . GLU A 1 91 ? -12.328 -8.781 -7.477 1 98.88 91 GLU A C 1
ATOM 722 O O . GLU A 1 91 ? -12.859 -8.531 -6.391 1 98.88 91 GLU A O 1
ATOM 727 N N . CYS A 1 92 ? -11.016 -8.797 -7.672 1 98.88 92 CYS A N 1
ATOM 728 C CA . CYS A 1 92 ? -10.125 -8.375 -6.598 1 98.88 92 CYS A CA 1
ATOM 729 C C . CYS A 1 92 ? -8.93 -7.605 -7.148 1 98.88 92 CYS A C 1
ATOM 731 O O . CYS A 1 92 ? -8.719 -7.559 -8.359 1 98.88 92 CYS A O 1
ATOM 733 N N . ALA A 1 93 ? -8.219 -6.902 -6.195 1 98.94 93 ALA A N 1
ATOM 734 C CA . ALA A 1 93 ? -7.047 -6.121 -6.574 1 98.94 93 ALA A CA 1
ATOM 735 C C . ALA A 1 93 ? -6.047 -6.039 -5.426 1 98.94 93 ALA A C 1
ATOM 737 O O . ALA A 1 93 ? -6.398 -6.273 -4.27 1 98.94 93 ALA A O 1
ATOM 738 N N . PHE A 1 94 ? -4.891 -5.836 -5.773 1 98.94 94 PHE A N 1
ATOM 739 C CA . PHE A 1 94 ? -3.885 -5.43 -4.797 1 98.94 94 PHE A CA 1
ATOM 740 C C . PHE A 1 94 ? -2.99 -4.332 -5.363 1 98.94 94 PHE A C 1
ATOM 742 O O . PHE A 1 94 ? -2.936 -4.137 -6.578 1 98.94 94 PHE A O 1
ATOM 749 N N . VAL A 1 95 ? -2.367 -3.557 -4.473 1 99 95 VAL A N 1
ATOM 750 C CA . VAL A 1 95 ? -1.359 -2.562 -4.824 1 99 95 VAL A CA 1
ATOM 751 C C . VAL A 1 95 ? 0.036 -3.123 -4.559 1 99 95 VAL A C 1
ATOM 753 O O . VAL A 1 95 ? 0.289 -3.695 -3.494 1 99 95 VAL A O 1
ATOM 756 N N . GLU A 1 96 ? 0.882 -3.08 -5.508 1 98.94 96 GLU A N 1
ATOM 757 C CA . GLU A 1 96 ? 2.279 -3.488 -5.395 1 98.94 96 GLU A CA 1
ATOM 758 C C . GLU A 1 96 ? 3.209 -2.279 -5.398 1 98.94 96 GLU A C 1
ATOM 760 O O . GLU A 1 96 ? 3.17 -1.465 -6.324 1 98.94 96 GLU A O 1
ATOM 765 N N . VAL A 1 97 ? 4.02 -2.135 -4.402 1 98.94 97 VAL A N 1
ATOM 766 C CA . VAL A 1 97 ? 4.992 -1.055 -4.262 1 98.94 97 VAL A CA 1
ATOM 767 C C . VAL A 1 97 ? 6.406 -1.607 -4.422 1 98.94 97 VAL A C 1
ATOM 769 O O . VAL A 1 97 ? 6.898 -2.332 -3.555 1 98.94 97 VAL A O 1
ATOM 772 N N . GLU A 1 98 ? 7.094 -1.236 -5.457 1 98.75 98 GLU A N 1
ATOM 773 C CA . GLU A 1 98 ? 8.438 -1.731 -5.734 1 98.75 98 GLU A CA 1
ATOM 774 C C . GLU A 1 98 ? 9.5 -0.741 -5.266 1 98.75 98 GLU A C 1
ATOM 776 O O . GLU A 1 98 ? 9.336 0.472 -5.418 1 98.75 98 GLU A O 1
ATOM 781 N N . PHE A 1 99 ? 10.508 -1.229 -4.695 1 97.94 99 PHE A N 1
ATOM 782 C CA . PHE A 1 99 ? 11.648 -0.427 -4.266 1 97.94 99 PHE A CA 1
ATOM 783 C C . PHE A 1 99 ? 12.742 -0.421 -5.328 1 97.94 99 PHE A C 1
ATOM 785 O O . PHE A 1 99 ? 13.57 -1.328 -5.371 1 97.94 99 PHE A O 1
ATOM 792 N N . LEU A 1 100 ? 12.812 0.664 -6.129 1 95.81 100 LEU A N 1
ATOM 793 C CA . LEU A 1 100 ? 13.617 0.648 -7.344 1 95.81 100 LEU A CA 1
ATOM 794 C C . LEU A 1 100 ? 15.102 0.814 -7.02 1 95.81 100 LEU A C 1
ATOM 796 O O . LEU A 1 100 ? 15.961 0.489 -7.84 1 95.81 100 LEU A O 1
ATOM 800 N N . GLU A 1 101 ? 15.445 1.395 -5.922 1 85.69 101 GLU A N 1
ATOM 801 C CA . GLU A 1 101 ? 16.859 1.488 -5.562 1 85.69 101 GLU A CA 1
ATOM 802 C C . GLU A 1 101 ? 17.375 0.172 -4.984 1 85.69 101 GLU A C 1
ATOM 804 O O . GLU A 1 101 ? 16.656 -0.504 -4.242 1 85.69 101 GLU A O 1
ATOM 809 N N . GLN A 1 102 ? 18.547 -0.188 -5.516 1 69.81 102 GLN A N 1
ATOM 810 C CA . GLN A 1 102 ? 19.125 -1.416 -4.992 1 69.81 102 GLN A CA 1
ATOM 811 C C . GLN A 1 102 ? 19.656 -1.212 -3.574 1 69.81 102 GLN A C 1
ATOM 813 O O . GLN A 1 102 ? 20.125 -0.125 -3.232 1 69.81 102 GLN A O 1
ATOM 818 N N . PRO A 1 103 ? 19.344 -2.23 -2.766 1 65.19 103 PRO A N 1
ATOM 819 C CA 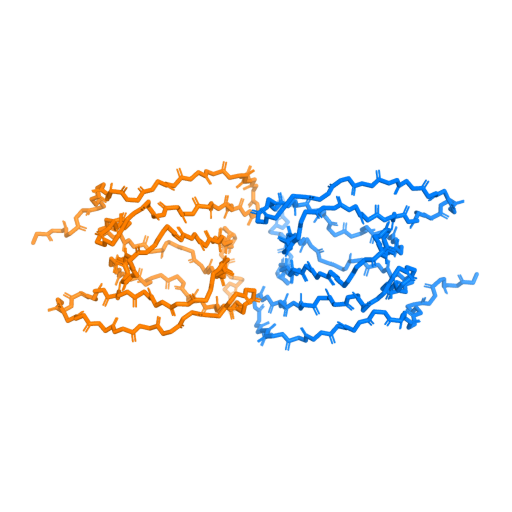. PRO A 1 103 ? 19.875 -2.109 -1.4 1 65.19 103 PRO A CA 1
ATOM 820 C C . PRO A 1 103 ? 21.359 -1.791 -1.362 1 65.19 103 PRO A C 1
ATOM 822 O O . PRO A 1 103 ? 22.094 -2.168 -2.275 1 65.19 103 PRO A O 1
ATOM 825 N N . ALA A 1 104 ? 21.672 -0.779 -0.461 1 53.69 104 ALA A N 1
ATOM 826 C CA . ALA A 1 104 ? 23.094 -0.463 -0.318 1 53.69 104 ALA A CA 1
ATOM 827 C C . ALA A 1 104 ? 23.922 -1.729 -0.102 1 53.69 104 ALA A C 1
ATOM 829 O O . ALA A 1 104 ? 23.531 -2.598 0.686 1 53.69 104 ALA A O 1
ATOM 830 N N . THR A 1 105 ? 24.5 -2.217 -1.101 1 42.91 105 THR A N 1
ATOM 831 C CA . THR A 1 105 ? 25.438 -3.318 -0.902 1 42.91 105 THR A CA 1
ATOM 832 C C . THR A 1 105 ? 26.375 -3.031 0.27 1 42.91 105 THR A C 1
ATOM 834 O O . THR A 1 105 ? 26.969 -1.955 0.345 1 42.91 105 THR A O 1
ATOM 837 N N . ALA A 1 106 ? 26.141 -3.779 1.46 1 41.66 106 ALA A N 1
ATOM 838 C CA . ALA A 1 106 ? 27.266 -3.73 2.393 1 41.66 106 ALA A CA 1
ATOM 839 C C . ALA A 1 106 ? 28.609 -3.807 1.652 1 41.66 106 ALA A C 1
ATOM 841 O O . ALA A 1 106 ? 28.766 -4.609 0.73 1 41.66 106 ALA A O 1
ATOM 842 N N . GLY A 1 107 ? 29.094 -2.533 1.415 1 32.19 107 GLY A N 1
ATOM 843 C CA . GLY A 1 107 ? 30.438 -2.625 0.88 1 32.19 107 GLY A CA 1
ATOM 844 C C . GLY A 1 107 ? 31.188 -3.857 1.355 1 32.19 107 GLY A C 1
ATOM 845 O O . GLY A 1 107 ? 31.141 -4.199 2.539 1 32.19 107 GLY A O 1
ATOM 846 N N . CYS A 1 108 ? 31.516 -4.684 0.41 1 27.05 108 CYS A N 1
ATOM 847 C CA . CYS A 1 108 ? 32.594 -5.594 0.757 1 27.05 108 CYS A CA 1
ATOM 848 C C . CYS A 1 108 ? 33.812 -4.824 1.255 1 27.05 108 CYS A C 1
ATOM 850 O O . CYS A 1 108 ? 34.094 -3.719 0.783 1 27.05 108 CYS A O 1
ATOM 852 N N . MET B 1 1 ? 8.266 26.578 19.547 1 36.09 1 MET B N 1
ATOM 853 C CA . MET B 1 1 ? 8.227 25.312 20.281 1 36.09 1 MET B CA 1
ATOM 854 C C . MET B 1 1 ? 8.398 24.125 19.328 1 36.09 1 MET B C 1
ATOM 856 O O . MET B 1 1 ? 7.742 24.062 18.281 1 36.09 1 MET B O 1
ATOM 860 N N . CYS B 1 2 ? 9.586 23.562 19.344 1 38.34 2 CYS B N 1
ATOM 861 C CA . CYS B 1 2 ? 9.875 22.438 18.453 1 38.34 2 CYS B CA 1
ATOM 862 C C . CYS B 1 2 ? 8.695 21.484 18.391 1 38.34 2 CYS B C 1
ATOM 864 O O . CYS B 1 2 ? 8.227 20.984 19.422 1 38.34 2 CYS B O 1
ATOM 866 N N . ARG B 1 3 ? 7.68 21.812 17.562 1 48.47 3 ARG B N 1
ATOM 867 C CA . ARG B 1 3 ? 6.562 20.875 17.484 1 48.47 3 ARG B CA 1
ATOM 868 C C . ARG B 1 3 ? 7.055 19.438 17.562 1 48.47 3 ARG B C 1
ATOM 870 O O . ARG B 1 3 ? 7.758 18.969 16.656 1 48.47 3 ARG B O 1
ATOM 877 N N . GLN B 1 4 ? 7.375 19.047 18.781 1 50.94 4 GLN B N 1
ATOM 878 C CA . GLN B 1 4 ? 7.805 17.688 19.109 1 50.94 4 GLN B CA 1
ATOM 879 C C . GLN B 1 4 ? 6.852 16.656 18.531 1 50.94 4 GLN B C 1
ATOM 881 O O . GLN B 1 4 ? 5.711 16.984 18.188 1 50.94 4 GLN B O 1
ATOM 886 N N . ASN B 1 5 ? 7.367 15.68 18.062 1 61.03 5 ASN B N 1
ATOM 887 C CA . ASN B 1 5 ? 6.539 14.516 17.781 1 61.03 5 ASN B CA 1
ATOM 888 C C . ASN B 1 5 ? 5.488 14.297 18.859 1 61.03 5 ASN B C 1
ATOM 890 O O . ASN B 1 5 ? 5.824 14.125 20.031 1 61.03 5 ASN B O 1
ATOM 894 N N . SER B 1 6 ? 4.281 14.781 18.625 1 75.5 6 SER B N 1
ATOM 895 C CA . SER B 1 6 ? 3.211 14.578 19.594 1 75.5 6 SER B CA 1
ATOM 896 C C . SER B 1 6 ? 2.41 13.32 19.297 1 75.5 6 SER B C 1
ATOM 898 O O . SER B 1 6 ? 2.326 12.898 18.141 1 75.5 6 SER B O 1
ATOM 900 N N . THR B 1 7 ? 2.043 12.711 20.359 1 88.75 7 THR B N 1
ATOM 901 C CA . THR B 1 7 ? 1.199 11.523 20.234 1 88.75 7 THR B CA 1
ATOM 902 C C . THR B 1 7 ? -0.214 11.914 19.812 1 88.75 7 THR B C 1
ATOM 904 O O . THR B 1 7 ? -0.783 12.875 20.328 1 88.75 7 THR B O 1
ATOM 907 N N . GLY B 1 8 ? -0.67 11.445 18.734 1 97.62 8 GLY B N 1
ATOM 908 C CA . GLY B 1 8 ? -2.033 11.625 18.266 1 97.62 8 GLY B CA 1
ATOM 909 C C . GLY B 1 8 ? -2.982 10.547 18.766 1 97.62 8 GLY B C 1
ATOM 910 O O . GLY B 1 8 ? -2.615 9.734 19.609 1 97.62 8 GLY B O 1
ATOM 911 N N . SER B 1 9 ? -4.273 10.75 18.375 1 98.5 9 SER B N 1
ATOM 912 C CA . SER B 1 9 ? -5.316 9.836 18.828 1 98.5 9 SER B CA 1
ATOM 913 C C . SER B 1 9 ? -5.539 8.711 17.828 1 98.5 9 SER B C 1
ATOM 915 O O . SER B 1 9 ? -6.246 7.742 18.109 1 98.5 9 SER B O 1
ATOM 917 N N . ALA B 1 10 ? -4.945 8.836 16.641 1 98.75 10 ALA B N 1
ATOM 918 C CA . ALA B 1 10 ? -4.945 7.711 15.711 1 98.75 10 ALA B CA 1
ATOM 919 C C . ALA B 1 10 ? -4.012 6.602 16.188 1 98.75 10 ALA B C 1
ATOM 921 O O . ALA B 1 10 ? -3.059 6.863 16.922 1 98.75 10 ALA B O 1
ATOM 922 N N . THR B 1 11 ? -4.312 5.355 15.719 1 98.56 11 THR B N 1
ATOM 923 C CA . THR B 1 11 ? -3.514 4.219 16.172 1 98.56 11 THR B CA 1
ATOM 924 C C . THR B 1 11 ? -2.57 3.752 15.062 1 98.56 11 THR B C 1
ATOM 926 O O . THR B 1 11 ? -3.02 3.246 14.031 1 98.56 11 THR B O 1
ATOM 929 N N . PRO B 1 12 ? -1.321 3.947 15.266 1 98.38 12 PRO B N 1
ATOM 930 C CA . PRO B 1 12 ? -0.355 3.336 14.352 1 98.38 12 PRO B CA 1
ATOM 931 C C . PRO B 1 12 ? -0.063 1.876 14.688 1 98.38 12 PRO B C 1
ATOM 933 O O . PRO B 1 12 ? 0.102 1.532 15.867 1 98.38 12 PRO B O 1
ATOM 936 N N . THR B 1 13 ? -0.079 0.988 13.758 1 98.69 13 THR B N 1
ATOM 937 C CA . THR B 1 13 ? 0.334 -0.405 13.891 1 98.69 13 THR B CA 1
ATOM 938 C C . THR B 1 13 ? 1.397 -0.753 12.852 1 98.69 13 THR B C 1
ATOM 940 O O . THR B 1 13 ? 1.136 -0.713 11.648 1 98.69 13 THR B O 1
ATOM 943 N N . ILE B 1 14 ? 2.592 -1.036 13.336 1 98.81 14 ILE B N 1
ATOM 944 C CA . ILE B 1 14 ? 3.645 -1.458 12.414 1 98.81 14 ILE B CA 1
ATOM 945 C C . ILE B 1 14 ? 3.4 -2.902 11.984 1 98.81 14 ILE B C 1
ATOM 947 O O . ILE B 1 14 ? 3.373 -3.811 12.812 1 98.81 14 ILE B O 1
ATOM 951 N N . LEU B 1 15 ? 3.293 -3.064 10.688 1 98.88 15 LEU B N 1
ATOM 952 C CA . LEU B 1 15 ? 2.959 -4.379 10.148 1 98.88 15 LEU B CA 1
ATOM 953 C C . LEU B 1 15 ? 4.191 -5.055 9.562 1 98.88 15 LEU B C 1
ATOM 955 O O . LEU B 1 15 ? 4.266 -6.281 9.508 1 98.88 15 LEU B O 1
ATOM 959 N N . ILE B 1 16 ? 5.113 -4.273 9 1 98.88 16 ILE B N 1
ATOM 960 C CA . ILE B 1 16 ? 6.398 -4.73 8.484 1 98.88 16 ILE B CA 1
ATOM 961 C C . ILE B 1 16 ? 7.504 -3.777 8.93 1 98.88 16 ILE B C 1
ATOM 963 O O . ILE B 1 16 ? 7.359 -2.557 8.836 1 98.88 16 ILE B O 1
ATOM 967 N N . GLU B 1 17 ? 8.555 -4.312 9.367 1 98.25 17 GLU B N 1
ATOM 968 C CA . GLU B 1 17 ? 9.766 -3.547 9.633 1 98.25 17 GLU B CA 1
ATOM 969 C C . GLU B 1 17 ? 11.016 -4.379 9.352 1 98.25 17 GLU B C 1
ATOM 971 O O . GLU B 1 17 ? 11.25 -5.398 10.008 1 98.25 17 GLU B O 1
ATOM 976 N N . ASN B 1 18 ? 11.75 -3.953 8.375 1 96.94 18 ASN B N 1
ATOM 977 C CA . ASN B 1 18 ? 13.023 -4.562 8.023 1 96.94 18 ASN B CA 1
ATOM 978 C C . ASN B 1 18 ? 14.031 -3.52 7.539 1 96.94 18 ASN B C 1
ATOM 980 O O . ASN B 1 18 ? 13.852 -2.324 7.785 1 96.94 18 ASN B O 1
ATOM 984 N N . GLY B 1 19 ? 15.141 -3.943 7.043 1 93.81 19 GLY B N 1
ATOM 985 C CA . GLY B 1 19 ? 16.172 -3.004 6.633 1 93.81 19 GLY B CA 1
ATOM 986 C C . GLY B 1 19 ? 15.773 -2.158 5.441 1 93.81 19 GLY B C 1
ATOM 987 O O . GLY B 1 19 ? 16.391 -1.118 5.176 1 93.81 19 GLY B O 1
ATOM 988 N N . ARG B 1 20 ? 14.75 -2.523 4.785 1 96 20 ARG B N 1
ATOM 989 C CA . ARG B 1 20 ? 14.367 -1.87 3.539 1 96 20 ARG B CA 1
ATOM 990 C C . ARG B 1 20 ? 13.188 -0.922 3.762 1 96 20 ARG B C 1
ATOM 992 O O . ARG B 1 20 ? 13.125 0.151 3.158 1 96 20 ARG B O 1
ATOM 999 N N . THR B 1 21 ? 12.258 -1.345 4.695 1 98.19 21 THR B N 1
ATOM 1000 C CA . THR B 1 21 ? 11.008 -0.598 4.77 1 98.19 21 THR B CA 1
ATOM 1001 C C . THR B 1 21 ? 10.359 -0.761 6.145 1 98.19 21 THR B C 1
ATOM 1003 O O . THR B 1 21 ? 10.617 -1.742 6.844 1 98.19 21 THR B O 1
ATOM 1006 N N . ARG B 1 22 ? 9.641 0.197 6.508 1 98.81 22 ARG B N 1
ATOM 1007 C CA . ARG B 1 22 ? 8.641 0.155 7.57 1 98.81 22 ARG B CA 1
ATOM 1008 C C . ARG B 1 22 ? 7.238 0.412 7.02 1 98.81 22 ARG B C 1
ATOM 1010 O O . ARG B 1 22 ? 7.004 1.427 6.359 1 98.81 22 ARG B O 1
ATOM 1017 N N . VAL B 1 23 ? 6.352 -0.509 7.23 1 98.94 23 VAL B N 1
ATOM 1018 C CA . VAL B 1 23 ? 4.973 -0.372 6.773 1 98.94 23 VAL B CA 1
ATOM 1019 C C . VAL B 1 23 ? 4.039 -0.255 7.977 1 98.94 23 VAL B C 1
ATOM 1021 O O . VAL B 1 23 ? 3.979 -1.159 8.812 1 98.94 23 VAL B O 1
ATOM 1024 N N . THR B 1 24 ? 3.32 0.806 8.062 1 98.94 24 THR B N 1
ATOM 1025 C CA . THR B 1 24 ? 2.465 1.125 9.203 1 98.94 24 THR B CA 1
ATOM 1026 C C . THR B 1 24 ? 1.017 1.307 8.758 1 98.94 24 THR B C 1
ATOM 1028 O O . THR B 1 24 ? 0.75 1.988 7.762 1 98.94 24 THR B O 1
ATOM 1031 N N . ARG B 1 25 ? 0.101 0.645 9.398 1 98.94 25 ARG B N 1
ATOM 1032 C CA . ARG B 1 25 ? -1.308 0.997 9.242 1 98.94 25 ARG B CA 1
ATOM 1033 C C . ARG B 1 25 ? -1.715 2.066 10.25 1 98.94 25 ARG B C 1
ATOM 1035 O O . ARG B 1 25 ? -1.565 1.878 11.461 1 98.94 25 ARG B O 1
ATOM 1042 N N . TRP B 1 26 ? -2.158 3.195 9.781 1 98.88 26 TRP B N 1
ATOM 1043 C CA . TRP B 1 26 ? -2.768 4.223 10.617 1 98.88 26 TRP B CA 1
ATOM 1044 C C . TRP B 1 26 ? -4.289 4.098 10.617 1 98.88 26 TRP B C 1
ATOM 1046 O O . TRP B 1 26 ? -4.922 4.191 9.57 1 98.88 26 TRP B O 1
ATOM 1056 N N . THR B 1 27 ? -4.848 3.883 11.773 1 98.88 27 THR B N 1
ATOM 1057 C CA . THR B 1 27 ? -6.289 3.727 11.914 1 98.88 27 THR B CA 1
ATOM 1058 C C . THR B 1 27 ? -6.887 4.895 12.703 1 98.88 27 THR B C 1
ATOM 1060 O O . THR B 1 27 ? -6.379 5.262 13.766 1 98.88 27 THR B O 1
ATOM 1063 N N . PHE B 1 28 ? -7.922 5.441 12.172 1 98.88 28 PHE B N 1
ATOM 1064 C CA . PHE B 1 28 ? -8.695 6.516 12.781 1 98.88 28 PHE B CA 1
ATOM 1065 C C . PHE B 1 28 ? -10.102 6.035 13.133 1 98.88 28 PHE B C 1
ATOM 1067 O O . PHE B 1 28 ? -10.906 5.758 12.242 1 98.88 28 PHE B O 1
ATOM 1074 N N . SER B 1 29 ? -10.414 5.984 14.375 1 98.81 29 SER B N 1
ATOM 1075 C CA . SER B 1 29 ? -11.656 5.352 14.797 1 98.81 29 SER B CA 1
ATOM 1076 C C . SER B 1 29 ? -12.844 6.285 14.594 1 98.81 29 SER B C 1
ATOM 1078 O O . SER B 1 29 ? -13.977 5.824 14.406 1 98.81 29 SER B O 1
ATOM 1080 N N . LYS B 1 30 ? -12.539 7.574 14.703 1 98.75 30 LYS B N 1
ATOM 1081 C CA . LYS B 1 30 ? -13.625 8.547 14.594 1 98.75 30 LYS B CA 1
ATOM 1082 C C . LYS B 1 30 ? -13.117 9.867 14.023 1 98.75 30 LYS B C 1
ATOM 1084 O O . LYS B 1 30 ? -11.906 10.102 13.961 1 98.75 30 LYS B O 1
ATOM 1089 N N . ARG B 1 31 ? -14.086 10.695 13.594 1 98.75 31 ARG B N 1
ATOM 1090 C CA . ARG B 1 31 ? -13.758 12.039 13.125 1 98.75 31 ARG B CA 1
ATOM 1091 C C . ARG B 1 31 ? -12.867 12.766 14.125 1 98.75 31 ARG B C 1
ATOM 1093 O O . ARG B 1 31 ? -13.125 12.734 15.336 1 98.75 31 ARG B O 1
ATOM 1100 N N . GLY B 1 32 ? -11.891 13.367 13.617 1 98.5 32 GLY B N 1
ATOM 1101 C CA . GLY B 1 32 ? -11.047 14.172 14.484 1 98.5 32 GLY B CA 1
ATOM 1102 C C . GLY B 1 32 ? -9.828 13.422 15 1 98.5 32 GLY B C 1
ATOM 1103 O O . GLY B 1 32 ? -8.875 14.039 15.484 1 98.5 32 GLY B O 1
ATOM 1104 N N . ASP B 1 33 ? -9.883 12.062 15.016 1 98.81 33 ASP B N 1
ATOM 1105 C CA . ASP B 1 33 ? -8.656 11.336 15.328 1 98.81 33 ASP B CA 1
ATOM 1106 C C . ASP B 1 33 ? -7.504 11.797 14.445 1 98.81 33 ASP B C 1
ATOM 1108 O O . ASP B 1 33 ? -7.699 12.102 13.266 1 98.81 33 ASP B O 1
ATOM 1112 N N . ASN B 1 34 ? -6.301 11.789 14.992 1 98.69 34 ASN B N 1
ATOM 1113 C CA . ASN B 1 34 ? -5.176 12.414 14.305 1 98.69 34 ASN B CA 1
ATOM 1114 C C . ASN B 1 34 ? -3.871 11.672 14.57 1 98.69 34 ASN B C 1
ATOM 1116 O O . ASN B 1 34 ? -3.758 10.945 15.555 1 98.69 34 ASN B O 1
ATOM 1120 N N . THR B 1 35 ? -2.871 11.883 13.695 1 98.56 35 THR B N 1
ATOM 1121 C CA . THR B 1 35 ? -1.583 11.211 13.812 1 98.56 35 THR B CA 1
ATOM 1122 C C . THR B 1 35 ? -0.716 11.883 14.875 1 98.56 35 THR B C 1
ATOM 1124 O O . THR B 1 35 ? 0.29 11.32 15.305 1 98.56 35 THR B O 1
ATOM 1127 N N . GLY B 1 36 ? -1.083 13.016 15.344 1 97.5 36 GLY B N 1
ATOM 1128 C CA . GLY B 1 36 ? -0.141 13.883 16.031 1 97.5 36 GLY B CA 1
ATOM 1129 C C . GLY B 1 36 ? 0.861 14.539 15.109 1 97.5 36 GLY B C 1
ATOM 1130 O O . GLY B 1 36 ? 1.222 13.977 14.07 1 97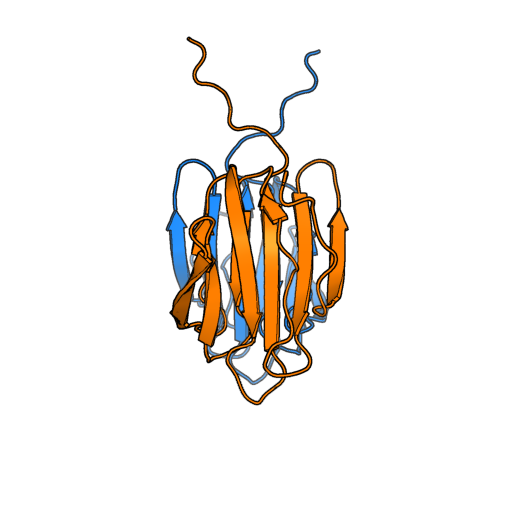.5 36 GLY B O 1
ATOM 1131 N N . TRP B 1 37 ? 1.262 15.766 15.469 1 96.62 37 TRP B N 1
ATOM 1132 C CA . TRP B 1 37 ? 2.258 16.453 14.656 1 96.62 37 TRP B CA 1
ATOM 1133 C C . TRP B 1 37 ? 3.545 15.641 14.57 1 96.62 37 T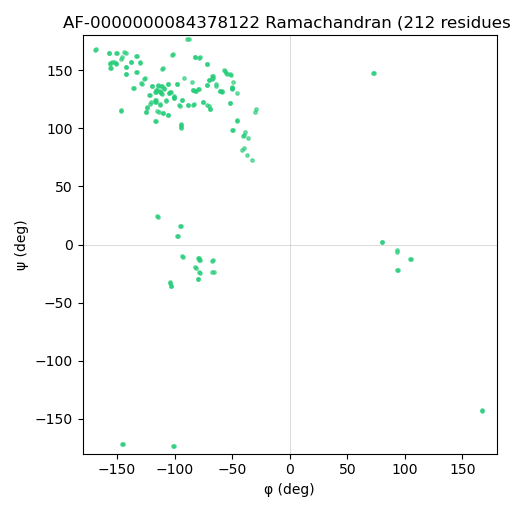RP B C 1
ATOM 1135 O O . TRP B 1 37 ? 4.051 15.156 15.586 1 96.62 37 TRP B O 1
ATOM 1145 N N . HIS B 1 38 ? 4.027 15.492 13.344 1 97.12 38 HIS B N 1
ATOM 1146 C CA . HIS B 1 38 ? 5.246 14.719 13.125 1 97.12 38 HIS B CA 1
ATOM 1147 C C . HIS B 1 38 ? 5.926 15.109 11.82 1 97.12 38 HIS B C 1
ATOM 1149 O O . HIS B 1 38 ? 5.332 15.805 10.992 1 97.12 38 HIS B O 1
ATOM 1155 N N . GLU B 1 39 ? 7.211 14.672 11.742 1 96.88 39 GLU B N 1
ATOM 1156 C CA . GLU B 1 39 ? 7.996 14.812 10.516 1 96.88 39 GLU B CA 1
ATOM 1157 C C . GLU B 1 39 ? 8.336 13.453 9.922 1 96.88 39 GLU B C 1
ATOM 1159 O O . GLU B 1 39 ? 8.68 12.516 10.641 1 96.88 39 GLU B O 1
ATOM 1164 N N . HIS B 1 40 ? 8.195 13.383 8.57 1 97.06 40 HIS B N 1
ATOM 1165 C CA . HIS B 1 40 ? 8.578 12.164 7.879 1 97.06 40 HIS B CA 1
ATOM 1166 C C . HIS B 1 40 ? 10.078 12.141 7.59 1 97.06 40 HIS B C 1
ATOM 1168 O O . HIS B 1 40 ? 10.57 12.961 6.805 1 97.06 40 HIS B O 1
ATOM 1174 N N . GLU B 1 41 ? 10.727 11.195 8.094 1 96.19 41 GLU B N 1
ATOM 1175 C CA . GLU B 1 41 ? 12.172 11.07 7.934 1 96.19 41 GLU B CA 1
ATOM 1176 C C . GLU B 1 41 ? 12.531 10.445 6.59 1 96.19 41 GLU B C 1
ATOM 1178 O O . GLU B 1 41 ? 13.641 10.633 6.09 1 96.19 41 GLU B O 1
ATOM 1183 N N . TYR B 1 42 ? 11.617 9.773 5.996 1 97.38 42 TYR B N 1
ATOM 1184 C CA . TYR B 1 42 ? 11.867 9 4.781 1 97.38 42 TYR B CA 1
ATOM 1185 C C . TYR B 1 42 ? 10.828 9.336 3.711 1 97.38 42 TYR B C 1
ATOM 1187 O O . TYR B 1 42 ? 9.742 9.828 4.02 1 97.38 42 TYR B O 1
ATOM 1195 N N . ASP B 1 43 ? 11.273 9.078 2.402 1 97.81 43 ASP B N 1
ATOM 1196 C CA . ASP B 1 43 ? 10.258 9.008 1.36 1 97.81 43 ASP B CA 1
ATOM 1197 C C . ASP B 1 43 ? 9.195 7.961 1.693 1 97.81 43 ASP B C 1
ATOM 1199 O O . ASP B 1 43 ? 9.492 6.957 2.346 1 97.81 43 ASP B O 1
ATOM 1203 N N . TYR B 1 44 ? 7.957 8.203 1.227 1 98.62 44 TYR B N 1
ATOM 1204 C CA . TYR B 1 44 ? 6.938 7.219 1.572 1 98.62 44 TYR B CA 1
ATOM 1205 C C . TYR B 1 44 ? 5.793 7.242 0.567 1 98.62 44 TYR B C 1
ATOM 1207 O O . TYR B 1 44 ? 5.594 8.242 -0.131 1 98.62 44 TYR B O 1
ATOM 1215 N N . VAL B 1 45 ? 5.133 6.16 0.483 1 98.94 45 VAL B N 1
ATOM 1216 C CA . VAL B 1 45 ? 3.875 5.988 -0.237 1 98.94 45 VAL B CA 1
ATOM 1217 C C . VAL B 1 45 ? 2.736 5.758 0.757 1 98.94 45 VAL B C 1
ATOM 1219 O O . VAL B 1 45 ? 2.893 5.016 1.729 1 98.94 45 VAL B O 1
ATOM 1222 N N . VAL B 1 46 ? 1.594 6.402 0.547 1 98.94 46 VAL B N 1
ATOM 1223 C CA . VAL B 1 46 ? 0.373 6.137 1.3 1 98.94 46 VAL B CA 1
ATOM 1224 C C . VAL B 1 46 ? -0.649 5.445 0.401 1 98.94 46 VAL B C 1
ATOM 1226 O O . VAL B 1 46 ? -0.846 5.848 -0.749 1 98.94 46 VAL B O 1
ATOM 1229 N N . VAL B 1 47 ? -1.24 4.426 0.914 1 99 47 VAL B N 1
ATOM 1230 C CA . VAL B 1 47 ? -2.342 3.744 0.245 1 99 47 VAL B CA 1
ATOM 1231 C C . VAL B 1 47 ? -3.613 3.871 1.082 1 99 47 VAL B C 1
ATOM 1233 O O . VAL B 1 47 ? -3.787 3.154 2.07 1 99 47 VAL B O 1
ATOM 1236 N N . PRO B 1 48 ? -4.52 4.691 0.641 1 99 48 PRO B N 1
ATOM 1237 C CA . PRO B 1 48 ? -5.793 4.785 1.361 1 99 48 PRO B CA 1
ATOM 1238 C C . PRO B 1 48 ? -6.617 3.504 1.268 1 99 48 PRO B C 1
ATOM 1240 O O . PRO B 1 48 ? -6.664 2.871 0.21 1 99 48 PRO B O 1
ATOM 1243 N N . LEU B 1 49 ? -7.328 3.193 2.361 1 98.94 49 LEU B N 1
ATOM 1244 C CA . LEU B 1 49 ? -8.188 2.02 2.383 1 98.94 49 LEU B CA 1
ATOM 1245 C C . LEU B 1 49 ? -9.656 2.422 2.508 1 98.94 49 LEU B C 1
ATOM 1247 O O . LEU B 1 49 ? -10.469 1.666 3.045 1 98.94 49 LEU B O 1
ATOM 1251 N N . PHE B 1 50 ? -9.977 3.562 2.131 1 98.81 50 PHE B N 1
ATOM 1252 C CA . PHE B 1 50 ? -11.32 4.117 2.215 1 98.81 50 PHE B CA 1
ATOM 1253 C C . PHE B 1 50 ? -11.539 5.172 1.139 1 98.81 50 PHE B C 1
ATOM 1255 O O . PHE B 1 50 ? -10.578 5.695 0.571 1 98.81 50 PHE B O 1
ATOM 1262 N N . ASP B 1 51 ? -12.797 5.406 0.801 1 98.88 51 ASP B N 1
ATOM 1263 C CA . ASP B 1 51 ? -13.211 6.617 0.093 1 98.88 51 ASP B CA 1
ATOM 1264 C C . ASP B 1 51 ? -13.664 7.695 1.07 1 98.88 51 ASP B C 1
ATOM 1266 O O . ASP B 1 51 ? -14.516 7.445 1.932 1 98.88 51 ASP B O 1
ATOM 1270 N N . GLY B 1 52 ? -13.078 8.844 1.001 1 98.81 52 GLY B N 1
ATOM 1271 C CA . GLY B 1 52 ? -13.438 9.922 1.91 1 98.81 52 GLY B CA 1
ATOM 1272 C C . GLY B 1 52 ? -12.445 11.07 1.904 1 98.81 52 GLY B C 1
ATOM 1273 O O . GLY B 1 52 ? -12 11.508 0.842 1 98.81 52 GLY B O 1
ATOM 1274 N N . GLN B 1 53 ? -12.234 11.641 3.127 1 98.62 53 GLN B N 1
ATOM 1275 C CA . GLN B 1 53 ? -11.359 12.805 3.182 1 98.62 53 GLN B CA 1
ATOM 1276 C C . GLN B 1 53 ? -10.5 12.781 4.441 1 98.62 53 GLN B C 1
ATOM 1278 O O . GLN B 1 53 ? -10.961 12.375 5.512 1 98.62 53 GLN B O 1
ATOM 1283 N N . LEU B 1 54 ? -9.359 13.281 4.262 1 98.81 54 LEU B N 1
ATOM 1284 C CA . LEU B 1 54 ? -8.516 13.656 5.391 1 98.81 54 LEU B CA 1
ATOM 1285 C C . LEU B 1 54 ? -8.383 15.172 5.5 1 98.81 54 LEU B C 1
ATOM 1287 O O . LEU B 1 54 ? -8.555 15.883 4.508 1 98.81 54 LEU B O 1
ATOM 1291 N N . GLU B 1 55 ? -8.188 15.586 6.672 1 98.69 55 GLU B N 1
ATOM 1292 C CA . GLU B 1 55 ? -7.73 16.953 6.906 1 98.69 55 GLU B CA 1
ATOM 1293 C C . GLU B 1 55 ? -6.246 16.984 7.262 1 98.69 55 GLU B C 1
ATOM 1295 O O . GLU B 1 55 ? -5.793 16.234 8.125 1 98.69 55 GLU B O 1
ATOM 1300 N N . ILE B 1 56 ? -5.547 17.828 6.605 1 98.62 56 ILE B N 1
ATOM 1301 C CA . ILE B 1 56 ? -4.109 17.938 6.836 1 98.62 56 ILE B CA 1
ATOM 1302 C C . ILE B 1 56 ? -3.779 19.328 7.391 1 98.62 56 ILE B C 1
ATOM 1304 O O . ILE B 1 56 ? -4.105 20.344 6.773 1 98.62 56 ILE B O 1
ATOM 1308 N N . GLU B 1 57 ? -3.148 19.359 8.5 1 97.5 57 GLU B N 1
ATOM 1309 C CA . GLU B 1 57 ? -2.625 20.594 9.062 1 97.5 57 GLU B CA 1
ATOM 1310 C C . GLU B 1 57 ? -1.126 20.719 8.805 1 97.5 57 GLU B C 1
ATOM 1312 O O . GLU B 1 57 ? -0.348 19.844 9.18 1 97.5 57 GLU B O 1
ATOM 1317 N N . ASP B 1 58 ? -0.804 21.844 8.227 1 95.19 58 ASP B N 1
ATOM 1318 C CA . ASP B 1 58 ? 0.613 22.031 7.926 1 95.19 58 ASP B CA 1
ATOM 1319 C C . ASP B 1 58 ? 1.287 22.922 8.977 1 95.19 58 ASP B C 1
ATOM 1321 O O . ASP B 1 58 ? 0.687 23.234 10.008 1 95.19 58 ASP B O 1
ATOM 1325 N N . GLU B 1 59 ? 2.553 23.266 8.703 1 92.81 59 GLU B N 1
ATOM 1326 C CA . GLU B 1 59 ? 3.369 23.953 9.695 1 92.81 59 GLU B CA 1
ATOM 1327 C C . GLU B 1 59 ? 2.84 25.359 9.961 1 92.81 59 GLU B C 1
ATOM 1329 O O . GLU B 1 59 ? 3.113 25.938 11.016 1 92.81 59 GLU B O 1
ATOM 1334 N N . SER B 1 60 ? 2.146 25.922 9.07 1 93.62 60 SER B N 1
ATOM 1335 C CA . SER B 1 60 ? 1.582 27.266 9.258 1 93.62 60 SER B CA 1
ATOM 1336 C C . SER B 1 60 ? 0.331 27.219 10.133 1 93.62 60 SER B C 1
ATOM 1338 O O . SER B 1 60 ? -0.157 28.25 10.578 1 93.62 60 SER B O 1
ATOM 1340 N N . GLY B 1 61 ? -0.184 26.062 10.336 1 92.94 61 GLY B N 1
ATOM 1341 C CA . GLY B 1 61 ? -1.434 25.891 11.062 1 92.94 61 GLY B CA 1
ATOM 1342 C C . GLY B 1 61 ? -2.648 25.844 10.156 1 92.94 61 GLY B C 1
ATOM 1343 O O . GLY B 1 61 ? -3.768 25.609 10.617 1 92.94 61 GLY B O 1
ATOM 1344 N N . ALA B 1 62 ? -2.393 26.062 8.922 1 95.81 62 ALA B N 1
ATOM 1345 C CA . ALA B 1 62 ? -3.482 25.969 7.949 1 95.81 62 ALA B CA 1
ATOM 1346 C C . ALA B 1 62 ? -3.926 24.516 7.766 1 95.81 62 ALA B C 1
ATOM 1348 O O . ALA B 1 62 ? -3.098 23.609 7.762 1 95.81 62 ALA B O 1
ATOM 1349 N N . ARG B 1 63 ? -5.254 24.344 7.625 1 96.56 63 ARG B N 1
ATOM 1350 C CA . ARG B 1 63 ? -5.824 23.016 7.406 1 96.56 63 ARG B CA 1
ATOM 1351 C C . ARG B 1 63 ? -6.496 22.922 6.039 1 96.56 63 ARG B C 1
ATOM 1353 O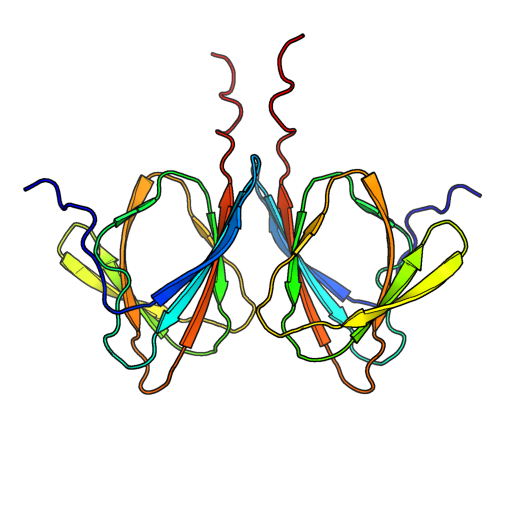 O . ARG B 1 63 ? -7.23 23.828 5.645 1 96.56 63 ARG B O 1
ATOM 1360 N N . ALA B 1 64 ? -6.203 21.859 5.324 1 98.06 64 ALA B N 1
ATOM 1361 C CA . ALA B 1 64 ? -6.828 21.609 4.027 1 98.06 64 ALA B CA 1
ATOM 1362 C C . ALA B 1 64 ? -7.457 20.219 3.986 1 98.06 64 ALA B C 1
ATOM 1364 O O . ALA B 1 64 ? -6.902 19.266 4.527 1 98.06 64 ALA B O 1
ATOM 1365 N N . GLU B 1 65 ? -8.617 20.156 3.307 1 98.12 65 GLU B N 1
ATOM 1366 C CA . GLU B 1 65 ? -9.227 18.844 3.053 1 98.12 65 GLU B CA 1
ATOM 1367 C C . GLU B 1 65 ? -8.617 18.188 1.818 1 98.12 65 GLU B C 1
ATOM 1369 O O . GLU B 1 65 ? -8.508 18.812 0.763 1 98.12 65 GLU B O 1
ATOM 1374 N N . VAL B 1 66 ? -8.289 16.984 1.967 1 98.5 66 VAL B N 1
ATOM 1375 C CA . VAL B 1 66 ? -7.684 16.219 0.881 1 98.5 66 VAL B CA 1
ATOM 1376 C C . VAL B 1 66 ? -8.5 14.961 0.615 1 98.5 66 VAL B C 1
ATOM 1378 O O . VAL B 1 66 ? -8.609 14.086 1.479 1 98.5 66 VAL B O 1
ATOM 1381 N N . PRO B 1 67 ? -9.078 14.836 -0.624 1 98.81 67 PRO B N 1
ATOM 1382 C CA . PRO B 1 67 ? -9.844 13.625 -0.923 1 98.81 67 PRO B CA 1
ATOM 1383 C C . PRO B 1 67 ? -8.969 12.375 -0.985 1 98.81 67 PRO B C 1
ATOM 1385 O O . PRO B 1 67 ? -7.828 12.438 -1.437 1 98.81 67 PRO B O 1
ATOM 1388 N N . MET B 1 68 ? -9.594 11.289 -0.47 1 98.81 68 MET B N 1
ATOM 1389 C CA . MET B 1 68 ? -8.969 9.977 -0.539 1 98.81 68 MET B CA 1
ATOM 1390 C C . MET B 1 68 ? -9.836 9 -1.33 1 98.81 68 MET B C 1
ATOM 1392 O O . MET B 1 68 ? -11.062 9.008 -1.205 1 98.81 68 MET B O 1
ATOM 1396 N N . THR B 1 69 ? -9.172 8.234 -2.18 1 98.88 69 THR B N 1
ATOM 1397 C CA . THR B 1 69 ? -9.812 7.148 -2.912 1 98.88 69 THR B CA 1
ATOM 1398 C C . THR B 1 69 ? -9.203 5.805 -2.521 1 98.88 69 THR B C 1
ATOM 1400 O O . THR B 1 69 ? -7.977 5.652 -2.5 1 98.88 69 THR B O 1
ATOM 1403 N N . HIS B 1 70 ? -10.109 4.863 -2.217 1 98.88 70 HIS B N 1
ATOM 1404 C CA . HIS B 1 70 ? -9.688 3.521 -1.834 1 98.88 70 HIS B CA 1
ATOM 1405 C C . HIS B 1 70 ? -8.727 2.932 -2.859 1 98.88 70 HIS B C 1
ATOM 1407 O O . HIS B 1 70 ? -9.039 2.865 -4.047 1 98.88 70 HIS B O 1
ATOM 1413 N N . GLY B 1 71 ? -7.508 2.562 -2.377 1 98.88 71 GLY B N 1
ATOM 1414 C CA . GLY B 1 71 ? -6.539 1.856 -3.197 1 98.88 71 GLY B CA 1
ATOM 1415 C C . GLY B 1 71 ? -5.762 2.773 -4.125 1 98.88 71 GLY B C 1
ATOM 1416 O O . GLY B 1 71 ? -4.957 2.309 -4.934 1 98.88 71 GLY B O 1
ATOM 1417 N N . ALA B 1 72 ? -5.988 4.121 -4.082 1 98.88 72 ALA B N 1
ATOM 1418 C CA . ALA B 1 72 ? -5.258 5.078 -4.91 1 98.88 72 ALA B CA 1
ATOM 1419 C C . ALA B 1 72 ? -4.066 5.66 -4.152 1 98.88 72 ALA B C 1
ATOM 1421 O O . ALA B 1 72 ? -4.223 6.598 -3.367 1 98.88 72 ALA B O 1
ATOM 1422 N N . PRO B 1 73 ? -2.906 5.188 -4.473 1 98.94 73 PRO B N 1
ATOM 1423 C CA . PRO B 1 73 ? -1.736 5.602 -3.693 1 98.94 73 PRO B CA 1
ATOM 1424 C C . PRO B 1 73 ? -1.234 6.992 -4.078 1 98.94 73 PRO B C 1
ATOM 1426 O O . PRO B 1 73 ? -1.545 7.484 -5.168 1 98.94 73 PRO B O 1
ATOM 1429 N N . TYR B 1 74 ? -0.445 7.609 -3.145 1 98.88 74 TYR B N 1
ATOM 1430 C CA . TYR B 1 74 ? 0.326 8.797 -3.484 1 98.88 74 TYR B CA 1
ATOM 1431 C C . TYR B 1 74 ? 1.69 8.781 -2.805 1 98.88 74 TYR B C 1
ATOM 1433 O O . TYR B 1 74 ? 1.869 8.117 -1.778 1 98.88 74 TYR B O 1
ATOM 1441 N N . PHE B 1 75 ? 2.637 9.43 -3.408 1 98.81 75 PHE B N 1
ATOM 1442 C CA . PHE B 1 75 ? 4.02 9.492 -2.955 1 98.81 75 PHE B CA 1
ATOM 1443 C C . PHE B 1 75 ? 4.332 10.859 -2.35 1 98.81 75 PHE B C 1
ATOM 1445 O O . PHE B 1 75 ? 3.889 11.883 -2.865 1 98.81 75 PHE B O 1
ATOM 1452 N N . ARG B 1 76 ? 5.055 10.859 -1.238 1 98.38 76 ARG B N 1
ATOM 1453 C CA . ARG B 1 76 ? 5.59 12.094 -0.667 1 98.38 76 ARG B CA 1
ATOM 1454 C C . ARG B 1 76 ? 7.062 11.93 -0.299 1 98.38 76 ARG B C 1
ATOM 1456 O O . ARG B 1 76 ? 7.488 10.852 0.12 1 98.38 76 ARG B O 1
ATOM 1463 N N . PRO B 1 77 ? 7.82 13.023 -0.393 1 97.31 77 PRO B N 1
ATOM 1464 C CA . PRO B 1 77 ? 9.242 12.953 -0.037 1 97.31 77 PRO B CA 1
ATOM 1465 C C . PRO B 1 77 ? 9.477 13.07 1.467 1 97.31 77 PRO B C 1
ATOM 1467 O O . PRO B 1 77 ? 8.617 13.57 2.195 1 97.31 77 PRO B O 1
ATOM 1470 N N . ALA B 1 78 ? 10.688 12.625 1.825 1 97.19 78 ALA B N 1
ATOM 1471 C CA . ALA B 1 78 ? 11.164 12.898 3.178 1 97.19 78 ALA B CA 1
ATOM 1472 C C . ALA B 1 78 ? 11.125 14.391 3.482 1 97.19 78 ALA B C 1
ATOM 1474 O O . ALA B 1 78 ? 11.242 15.219 2.574 1 97.19 78 ALA B O 1
ATOM 1475 N N . GLY B 1 79 ? 10.867 14.688 4.742 1 96.62 79 GLY B N 1
ATOM 1476 C CA . GLY B 1 79 ? 10.906 16.078 5.176 1 96.62 79 GLY B CA 1
ATOM 1477 C C . GLY B 1 79 ? 9.531 16.688 5.387 1 96.62 79 GLY B C 1
ATOM 1478 O O . GLY B 1 79 ? 9.398 17.75 5.98 1 96.62 79 GLY B O 1
ATOM 1479 N N . VAL B 1 80 ? 8.469 16.047 4.941 1 96.94 80 VAL B N 1
ATOM 1480 C CA . VAL B 1 80 ? 7.109 16.531 5.133 1 96.94 80 VAL B CA 1
ATOM 1481 C C . VAL B 1 80 ? 6.805 16.641 6.625 1 96.94 80 VAL B C 1
ATOM 1483 O O . VAL B 1 80 ? 7.098 15.719 7.391 1 96.94 80 VAL B O 1
ATOM 1486 N N . ARG B 1 81 ? 6.262 17.719 7.059 1 96.88 81 ARG B N 1
ATOM 1487 C CA . ARG B 1 81 ? 5.812 17.984 8.422 1 96.88 81 ARG B CA 1
ATOM 1488 C C . ARG B 1 81 ? 4.324 18.312 8.461 1 96.88 81 ARG B C 1
ATOM 1490 O O . ARG B 1 81 ? 3.881 19.266 7.805 1 96.88 81 ARG B O 1
ATOM 1497 N N . HIS B 1 82 ? 3.586 17.5 9.219 1 97.94 82 HIS B N 1
ATOM 1498 C CA . HIS B 1 82 ? 2.15 17.75 9.242 1 97.94 82 HIS B CA 1
ATOM 1499 C C . HIS B 1 82 ? 1.468 16.953 10.352 1 97.94 82 HIS B C 1
ATOM 1501 O O . HIS B 1 82 ? 2.109 16.141 11.023 1 97.94 82 HIS B O 1
ATOM 1507 N N . ASP B 1 83 ? 0.257 17.281 10.609 1 98.19 83 ASP B N 1
ATOM 1508 C CA . ASP B 1 83 ? -0.721 16.453 11.305 1 98.19 83 ASP B CA 1
ATOM 1509 C C . ASP B 1 83 ? -1.831 16 10.359 1 98.19 83 ASP B C 1
ATOM 1511 O O . ASP B 1 83 ? -2.375 16.812 9.602 1 98.19 83 ASP B O 1
ATOM 1515 N N . VAL B 1 84 ? -2.109 14.766 10.352 1 98.81 84 VAL B N 1
ATOM 1516 C CA . VAL B 1 84 ? -3.156 14.195 9.516 1 98.81 84 VAL B CA 1
ATOM 1517 C C . VAL B 1 84 ? -4.375 13.852 10.367 1 98.81 84 VAL B C 1
ATOM 1519 O O . VAL B 1 84 ? -4.254 13.18 11.391 1 98.81 84 VAL B O 1
ATOM 1522 N N . ILE B 1 85 ? -5.562 14.258 9.992 1 98.81 85 ILE B N 1
ATOM 1523 C CA . ILE B 1 85 ? -6.766 14.188 10.812 1 98.81 85 ILE B CA 1
ATOM 1524 C C . ILE B 1 85 ? -7.887 13.508 10.031 1 98.81 85 ILE B C 1
ATOM 1526 O O . ILE B 1 85 ? -8.078 13.797 8.844 1 98.81 85 ILE B O 1
ATOM 1530 N N . ASN B 1 86 ? -8.648 12.617 10.711 1 98.94 86 ASN B N 1
ATOM 1531 C CA . ASN B 1 86 ? -9.836 12.031 10.086 1 98.94 86 ASN B CA 1
ATOM 1532 C C . ASN B 1 86 ? -10.938 13.07 9.898 1 98.94 86 ASN B C 1
ATOM 1534 O O . ASN B 1 86 ? -11.508 13.555 10.875 1 98.94 86 ASN B O 1
ATOM 1538 N N . GLY B 1 87 ? -11.289 13.328 8.672 1 98.75 87 GLY B N 1
ATOM 1539 C CA . GLY B 1 87 ? -12.328 14.289 8.352 1 98.75 87 GLY B CA 1
ATOM 1540 C C . GLY B 1 87 ? -13.68 13.648 8.094 1 98.75 87 GLY B C 1
ATOM 1541 O O . GLY B 1 87 ? -14.586 14.289 7.562 1 98.75 87 GLY B O 1
ATOM 1542 N N . ASN B 1 88 ? -13.758 12.391 8.328 1 98.81 88 ASN B N 1
ATOM 1543 C CA . ASN B 1 88 ? -14.977 11.641 8.047 1 98.81 88 ASN B CA 1
ATOM 1544 C C . ASN B 1 88 ? -15.781 11.383 9.32 1 98.81 88 ASN B C 1
ATOM 1546 O O . ASN B 1 88 ? -15.227 11.414 10.422 1 98.81 88 ASN B O 1
ATOM 1550 N N . ASP B 1 89 ? -17.047 11 9.156 1 98.69 89 ASP B N 1
ATOM 1551 C CA . ASP B 1 89 ? -17.875 10.594 10.281 1 98.69 89 ASP B CA 1
ATOM 1552 C C . ASP B 1 89 ? -17.859 9.078 10.461 1 98.69 89 ASP B C 1
ATOM 1554 O O . ASP B 1 89 ? -18.719 8.516 11.133 1 98.69 89 ASP B O 1
ATOM 1558 N N . PHE B 1 90 ? -16.859 8.438 9.812 1 98.81 90 PHE B N 1
ATOM 1559 C CA . PHE B 1 90 ? -16.688 6.992 9.93 1 98.81 90 PHE B CA 1
ATOM 1560 C C . PHE B 1 90 ? -15.227 6.641 10.188 1 98.81 90 PHE B C 1
ATOM 1562 O O . PHE B 1 90 ? -14.336 7.48 10.016 1 98.81 90 PHE B O 1
ATOM 1569 N N . GLU B 1 91 ? -14.992 5.406 10.672 1 98.88 91 GLU B N 1
ATOM 1570 C CA . GLU B 1 91 ? -13.641 4.887 10.836 1 98.88 91 GLU B CA 1
ATOM 1571 C C . GLU B 1 91 ? -12.93 4.754 9.492 1 98.88 91 GLU B C 1
ATOM 1573 O O . GLU B 1 91 ? -13.539 4.328 8.508 1 98.88 91 GLU B O 1
ATOM 1578 N N . CYS B 1 92 ? -11.664 5.145 9.469 1 98.88 92 CYS B N 1
ATOM 1579 C CA . CYS B 1 92 ? -10.883 4.98 8.25 1 98.88 92 CYS B CA 1
ATOM 1580 C C . CYS B 1 92 ? -9.438 4.613 8.57 1 98.88 92 CYS B C 1
ATOM 1582 O O . CYS B 1 92 ? -9.023 4.664 9.727 1 98.88 92 CYS B O 1
ATOM 1584 N N . ALA B 1 93 ? -8.727 4.133 7.48 1 98.94 93 ALA B N 1
ATOM 1585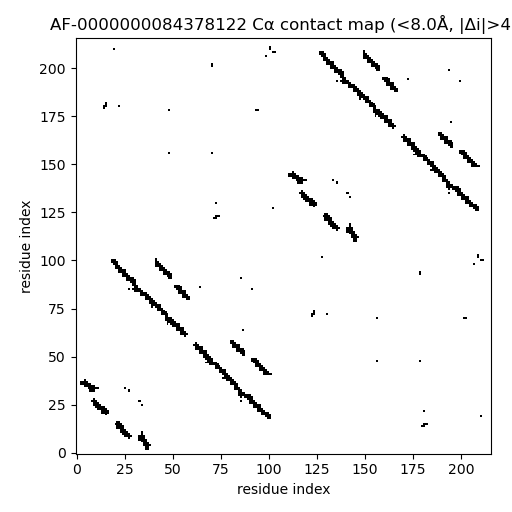 C CA . ALA B 1 93 ? -7.328 3.748 7.641 1 98.94 93 ALA B CA 1
ATOM 1586 C C . ALA B 1 93 ? -6.559 3.934 6.336 1 98.94 93 ALA B C 1
ATOM 1588 O O . ALA B 1 93 ? -7.156 4.016 5.262 1 98.94 93 ALA B O 1
ATOM 1589 N N . PHE B 1 94 ? -5.348 4.09 6.477 1 98.94 94 PHE B N 1
ATOM 1590 C CA . PHE B 1 94 ? -4.449 3.977 5.332 1 98.94 94 PHE B CA 1
ATOM 1591 C C . PHE B 1 94 ? -3.188 3.211 5.711 1 98.94 94 PHE B C 1
ATOM 1593 O O . PHE B 1 94 ? -2.871 3.07 6.895 1 98.94 94 PHE B O 1
ATOM 1600 N N . VAL B 1 95 ? -2.521 2.637 4.707 1 99 95 VAL B N 1
ATOM 1601 C CA . VAL B 1 95 ? -1.22 1.997 4.859 1 99 95 VAL B CA 1
ATOM 1602 C C . VAL B 1 95 ? -0.121 2.939 4.371 1 99 95 VAL B C 1
ATOM 1604 O O . VAL B 1 95 ? -0.234 3.535 3.299 1 99 95 VAL B O 1
ATOM 1607 N N . GLU B 1 96 ? 0.853 3.172 5.168 1 98.94 96 GLU B N 1
ATOM 1608 C CA . GLU B 1 96 ? 2.025 3.973 4.824 1 98.94 96 GLU B CA 1
ATOM 1609 C C . GLU B 1 96 ? 3.258 3.094 4.645 1 98.94 96 GLU B C 1
ATOM 1611 O O . GLU B 1 96 ? 3.621 2.328 5.539 1 98.94 96 GLU B O 1
ATOM 1616 N N . VAL B 1 97 ? 3.896 3.172 3.52 1 98.94 97 VAL B N 1
ATOM 1617 C CA . VAL B 1 97 ? 5.105 2.428 3.186 1 98.94 97 VAL B CA 1
ATOM 1618 C C . VAL B 1 97 ? 6.297 3.381 3.123 1 98.94 97 VAL B C 1
ATOM 1620 O O . VAL B 1 97 ? 6.402 4.195 2.201 1 98.94 97 VAL B O 1
ATOM 1623 N N . GLU B 1 98 ? 7.223 3.256 4.02 1 98.75 98 GLU B N 1
ATOM 1624 C CA . GLU B 1 98 ? 8.391 4.137 4.078 1 98.75 98 GLU B CA 1
ATOM 1625 C C . GLU B 1 98 ? 9.602 3.496 3.41 1 98.75 98 GLU B C 1
ATOM 1627 O O . GLU B 1 98 ? 9.836 2.293 3.557 1 98.75 98 GLU B O 1
ATOM 1632 N N . PHE B 1 99 ? 10.312 4.242 2.691 1 97.94 99 PHE B N 1
ATOM 1633 C CA . PHE B 1 99 ? 11.547 3.805 2.053 1 97.94 99 PHE B CA 1
ATOM 1634 C C . PHE B 1 99 ? 12.75 4.148 2.918 1 97.94 99 PHE B C 1
ATOM 1636 O O . PHE B 1 99 ? 13.273 5.266 2.854 1 97.94 99 PHE B O 1
ATOM 1643 N N . LEU B 1 100 ? 13.281 3.156 3.654 1 95.81 100 LEU B N 1
ATOM 1644 C CA . LEU B 1 100 ? 14.234 3.439 4.719 1 95.81 100 LEU B CA 1
ATOM 1645 C C . LEU B 1 100 ? 15.625 3.711 4.145 1 95.81 100 LEU B C 1
ATOM 1647 O O . LEU B 1 100 ? 16.484 4.289 4.82 1 95.81 100 LEU B O 1
ATOM 1651 N N . GLU B 1 101 ? 15.938 3.25 2.982 1 85.88 101 GLU B N 1
ATOM 1652 C CA . GLU B 1 101 ? 17.234 3.576 2.387 1 85.88 101 GLU B CA 1
ATOM 1653 C C . GLU B 1 101 ? 17.219 4.973 1.776 1 85.88 101 GLU B C 1
ATOM 1655 O O . GLU B 1 101 ? 16.219 5.395 1.192 1 85.88 101 GLU B O 1
ATOM 1660 N N . GLN B 1 102 ? 18.312 5.676 2.111 1 69.62 102 GLN B N 1
ATOM 1661 C CA . GLN B 1 102 ? 18.406 7.012 1.531 1 69.62 102 GLN B CA 1
ATOM 1662 C C . GLN B 1 102 ? 18.719 6.941 0.04 1 69.62 102 GLN B C 1
ATOM 1664 O O . GLN B 1 102 ? 19.422 6.031 -0.413 1 69.62 102 GLN B O 1
ATOM 1669 N N . PRO B 1 103 ? 18 7.797 -0.668 1 64.94 103 PRO B N 1
ATOM 1670 C CA . PRO B 1 103 ? 18.281 7.805 -2.105 1 64.94 103 PRO B CA 1
ATOM 1671 C C . PRO B 1 103 ? 19.781 7.934 -2.408 1 64.94 103 PRO B C 1
ATOM 1673 O O . PRO B 1 103 ? 20.516 8.539 -1.632 1 64.94 103 PRO B O 1
ATOM 1676 N N . ALA B 1 104 ? 20.203 7.043 -3.381 1 53.88 104 ALA B N 1
ATOM 1677 C CA . ALA B 1 104 ? 21.609 7.152 -3.779 1 53.88 104 ALA B CA 1
ATOM 1678 C C . ALA B 1 104 ? 21.969 8.602 -4.105 1 53.88 104 ALA B C 1
ATOM 1680 O O . ALA B 1 104 ? 21.219 9.297 -4.793 1 53.88 104 ALA B O 1
ATOM 1681 N N . THR B 1 105 ? 22.547 9.281 -3.209 1 42.97 105 THR B N 1
ATOM 1682 C CA . THR B 1 105 ? 23.078 10.609 -3.535 1 42.97 105 THR B CA 1
ATOM 1683 C C . THR B 1 105 ? 23.844 10.578 -4.855 1 42.97 105 THR B C 1
ATOM 1685 O O . THR B 1 105 ? 24.703 9.719 -5.062 1 42.97 105 THR B O 1
ATOM 1688 N N . ALA B 1 106 ? 23.203 11.18 -5.98 1 41.69 106 ALA B N 1
ATOM 1689 C CA . ALA B 1 106 ? 24.109 11.438 -7.094 1 41.69 106 ALA B CA 1
ATOM 1690 C C . ALA B 1 106 ? 25.453 11.953 -6.598 1 41.69 106 ALA B C 1
ATOM 1692 O O . ALA B 1 106 ? 25.5 12.812 -5.711 1 41.69 106 ALA B O 1
ATOM 1693 N N . GLY B 1 107 ? 26.328 10.922 -6.434 1 32.44 107 GLY B N 1
ATOM 1694 C CA . GLY B 1 107 ? 27.641 11.461 -6.141 1 32.44 107 GLY B CA 1
ATOM 1695 C C . GLY B 1 107 ? 27.891 12.812 -6.773 1 32.44 107 GLY B C 1
ATOM 1696 O O . GLY B 1 107 ? 27.609 13.016 -7.953 1 32.44 107 GLY B O 1
ATOM 1697 N N . CYS B 1 108 ? 28.031 13.781 -5.902 1 26.67 108 CYS B N 1
ATOM 1698 C CA . CYS B 1 108 ? 28.703 14.969 -6.43 1 26.67 108 CYS B CA 1
ATOM 1699 C C . CYS B 1 108 ? 30.062 14.602 -7 1 26.67 108 CYS B C 1
ATOM 1701 O O . CYS B 1 108 ? 30.766 13.734 -6.465 1 26.67 108 CYS B O 1
#

Sequence (216 aa):
MCRQNSTGSATPTILIENGRTRVTRWTFSKRGDNTGWHEHEYDYVVVPLFDGQLEIEDESGARAEVPMTHGAPYFRPAGVRHDVINGNDFECAFVEVEFLEQPATAGCMCRQNSTGSATPTILIENGRTRVTRWTFSKRGDNTGWHEHEYDYVVVPLFDGQLEIEDESGARAEVPMTHGAPYFRPAGVRHDVINGNDFECAFVEVEFLEQPATAGC

Foldseek 3Di:
DPLPQDAWQWDWDFDDDDPFKTKIKTKDAAFFTKRGKDFFQFKKKKAWQDFDWKWKAAPVRDIDIDTDDHRDMDIDGGGGIIMITHHDGGMTIMMMMGGNDDPPPPPD/DPQPQDAWQWDWDFDDDDPFKTKIKTKDAAFFTKRGKDFFQFKKKKAWQDFDWKWKAAPVRDIDIDTDDHRDMDIDGGGGIIMITHHDGGMTIMMMMGGNDDPPPPPD

pLDDT: mean 91.96, std 16.73, range [26.67, 99.0]